Protein AF-A0AA38NWF8-F1 (afdb_monomer_lite)

Structure (mmCIF, N/CA/C/O backbone):
data_AF-A0AA38NWF8-F1
#
_entry.id   AF-A0AA38NWF8-F1
#
loop_
_atom_site.group_PDB
_atom_site.id
_atom_site.type_symbol
_atom_site.label_atom_id
_atom_site.label_alt_id
_atom_site.label_comp_id
_atom_site.label_asym_id
_atom_site.label_entity_id
_atom_site.label_seq_id
_atom_site.pdbx_PDB_ins_code
_atom_site.Cartn_x
_atom_site.Cartn_y
_atom_site.Cartn_z
_atom_site.occupancy
_atom_site.B_iso_or_equiv
_atom_site.auth_seq_id
_atom_site.auth_comp_id
_atom_site.auth_asym_id
_atom_site.auth_atom_id
_atom_site.pdbx_PDB_model_num
ATOM 1 N N . MET A 1 1 ? 45.450 42.631 20.635 1.00 50.44 1 MET A N 1
ATOM 2 C CA . MET A 1 1 ? 44.988 42.711 19.234 1.00 50.44 1 MET A CA 1
ATOM 3 C C . MET A 1 1 ? 43.506 42.405 19.239 1.00 50.44 1 MET A C 1
ATOM 5 O O . MET A 1 1 ? 43.130 41.255 19.413 1.00 50.44 1 MET A O 1
ATOM 9 N N . SER A 1 2 ? 42.693 43.456 19.209 1.00 40.19 2 SER A N 1
ATOM 10 C CA . SER A 1 2 ? 41.243 43.394 19.394 1.00 40.19 2 SER A CA 1
ATOM 11 C C . SER A 1 2 ? 40.574 43.455 18.025 1.00 40.19 2 SER A C 1
ATOM 13 O O . SER A 1 2 ? 40.673 44.472 17.344 1.00 40.19 2 SER A O 1
ATOM 15 N N . SER A 1 3 ? 39.945 42.362 17.603 1.00 47.34 3 SER A N 1
ATOM 16 C CA . SER A 1 3 ? 39.238 42.258 16.324 1.00 47.34 3 SER A CA 1
ATOM 17 C C . SER A 1 3 ? 37.751 42.544 16.533 1.00 47.34 3 SER A C 1
ATOM 19 O O . SER A 1 3 ? 36.993 41.694 16.995 1.00 47.34 3 SER A O 1
ATOM 21 N N . SER A 1 4 ? 37.345 43.763 16.193 1.00 47.81 4 SER A N 1
ATOM 22 C CA . SER A 1 4 ? 35.952 44.211 16.159 1.00 47.81 4 SER A CA 1
ATOM 23 C C . SER A 1 4 ? 35.338 43.838 14.805 1.00 47.81 4 SER A C 1
ATOM 25 O O . SER A 1 4 ? 35.746 44.371 13.777 1.00 47.81 4 SER A O 1
ATOM 27 N N . SER A 1 5 ? 34.369 42.920 14.794 1.00 52.19 5 SER A N 1
ATOM 28 C CA . SER A 1 5 ? 33.601 42.544 13.598 1.00 52.19 5 SER A CA 1
ATOM 29 C C . SER A 1 5 ? 32.331 43.391 13.521 1.00 52.19 5 SER A C 1
ATOM 31 O O . SER A 1 5 ? 31.450 43.257 14.371 1.00 52.19 5 SER A O 1
ATOM 33 N N . SER A 1 6 ? 32.232 44.269 12.518 1.00 54.22 6 SER A N 1
ATOM 34 C CA . SER A 1 6 ? 31.026 45.051 12.237 1.00 54.22 6 SER A CA 1
ATOM 35 C C . SER A 1 6 ? 30.045 44.237 11.385 1.00 54.22 6 SER A C 1
ATOM 37 O O . SER A 1 6 ? 30.387 43.707 10.329 1.00 54.22 6 SER A O 1
ATOM 39 N N . HIS A 1 7 ? 28.803 44.122 11.855 1.00 47.84 7 HIS A N 1
ATOM 40 C CA . HIS A 1 7 ? 27.691 43.584 11.076 1.00 47.84 7 HIS A CA 1
ATOM 41 C C . HIS A 1 7 ? 26.981 44.722 10.334 1.00 47.84 7 HIS A C 1
ATOM 43 O O . HIS A 1 7 ? 26.546 45.695 10.947 1.00 47.84 7 HIS A O 1
ATOM 49 N N . ALA A 1 8 ? 26.849 44.581 9.015 1.00 53.53 8 ALA A N 1
ATOM 50 C CA . ALA A 1 8 ? 26.024 45.442 8.174 1.00 53.53 8 ALA A CA 1
ATOM 51 C C . ALA A 1 8 ? 24.546 44.987 8.203 1.00 53.53 8 ALA A C 1
ATOM 53 O O . ALA A 1 8 ? 24.289 43.779 8.226 1.00 53.53 8 ALA A O 1
ATOM 54 N N . PRO A 1 9 ? 23.564 45.909 8.178 1.00 53.56 9 PRO A N 1
ATOM 55 C CA . PRO A 1 9 ? 22.148 45.555 8.185 1.00 53.56 9 PRO A CA 1
ATOM 56 C C . PRO A 1 9 ? 21.612 45.215 6.783 1.00 53.56 9 PRO A C 1
ATOM 58 O O . PRO A 1 9 ? 21.881 45.901 5.797 1.00 53.56 9 PRO A O 1
ATOM 61 N N . LEU A 1 10 ? 20.803 44.153 6.726 1.00 45.50 10 LEU A N 1
ATOM 62 C CA . LEU A 1 10 ? 20.045 43.695 5.559 1.00 45.50 10 LEU A CA 1
ATOM 63 C C . LEU A 1 10 ? 18.945 44.702 5.179 1.00 45.50 10 LEU A C 1
ATOM 65 O O . LEU A 1 10 ? 18.032 44.965 5.961 1.00 45.50 10 LEU A O 1
ATOM 69 N N . GLN A 1 11 ? 19.007 45.221 3.950 1.00 59.22 11 GLN A N 1
ATOM 70 C CA . GLN A 1 11 ? 17.932 45.997 3.327 1.00 59.22 11 GLN A CA 1
ATOM 71 C C . GLN A 1 11 ? 16.739 45.092 2.980 1.00 59.22 11 GLN A C 1
ATOM 73 O O . GLN A 1 11 ? 16.854 44.156 2.189 1.00 59.22 11 GLN A O 1
ATOM 78 N N . MET A 1 12 ? 15.571 45.409 3.544 1.00 53.12 12 MET A N 1
ATOM 79 C CA . MET A 1 12 ? 14.282 44.844 3.145 1.00 53.12 12 MET A CA 1
ATOM 80 C C . MET A 1 12 ? 13.840 45.410 1.790 1.00 53.12 12 MET A C 1
ATOM 82 O O . MET A 1 12 ? 13.709 46.621 1.630 1.00 53.12 12 MET A O 1
ATOM 86 N N . GLN A 1 13 ? 13.544 44.527 0.836 1.00 56.03 13 GLN A N 1
ATOM 87 C CA . GLN A 1 13 ? 12.902 44.887 -0.430 1.00 56.03 13 GLN A CA 1
ATOM 88 C C . GLN A 1 13 ? 11.364 44.920 -0.292 1.00 56.03 13 GLN A C 1
ATOM 90 O O . GLN A 1 13 ? 10.795 44.097 0.435 1.00 56.03 13 GLN A O 1
ATOM 95 N N . PRO A 1 14 ? 10.670 45.844 -0.984 1.00 51.16 14 PRO A N 1
ATOM 96 C CA . PRO A 1 14 ? 9.221 45.995 -0.898 1.00 51.16 14 PRO A CA 1
ATOM 97 C C . PRO A 1 14 ? 8.456 44.916 -1.680 1.00 51.16 14 PRO A C 1
ATOM 99 O O . PRO A 1 14 ? 8.809 44.528 -2.793 1.00 51.16 14 PRO A O 1
ATOM 102 N N . LYS A 1 15 ? 7.351 44.462 -1.078 1.00 48.28 15 LYS A N 1
ATOM 103 C CA . LYS A 1 15 ? 6.392 43.497 -1.632 1.00 48.28 15 LYS A CA 1
ATOM 104 C C . LYS A 1 15 ? 5.683 44.076 -2.863 1.00 48.28 15 LYS A C 1
ATOM 106 O O . LYS A 1 15 ? 4.968 45.070 -2.749 1.00 48.28 15 LYS A O 1
ATOM 111 N N . ARG A 1 16 ? 5.814 43.408 -4.014 1.00 49.28 16 ARG A N 1
ATOM 112 C CA . ARG A 1 16 ? 4.933 43.615 -5.174 1.00 49.28 16 ARG A CA 1
ATOM 113 C C . ARG A 1 16 ? 3.553 43.018 -4.885 1.00 49.28 16 ARG A C 1
ATOM 115 O O . ARG A 1 16 ? 3.423 41.838 -4.574 1.00 49.28 16 ARG A O 1
ATOM 122 N N . LYS A 1 17 ? 2.550 43.885 -4.967 1.00 57.25 17 LYS A N 1
ATOM 123 C CA . LYS A 1 17 ? 1.111 43.602 -5.042 1.00 57.25 17 LYS A CA 1
ATOM 124 C C . LYS A 1 17 ? 0.730 43.493 -6.532 1.00 57.25 17 LYS A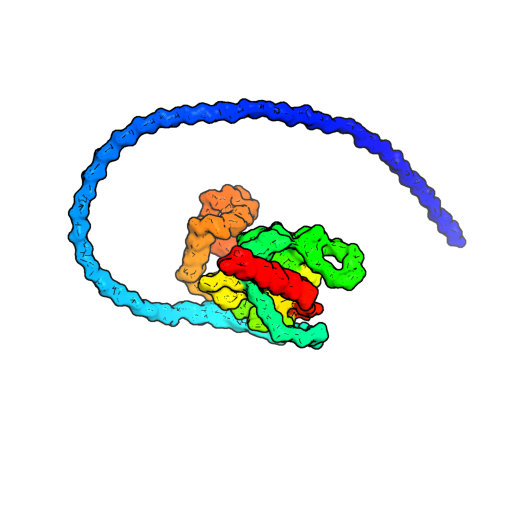 C 1
ATOM 126 O O . LYS A 1 17 ? 1.533 43.938 -7.351 1.00 57.25 17 LYS A O 1
ATOM 131 N N . VAL A 1 18 ? -0.511 43.064 -6.812 1.00 41.78 18 VAL A N 1
ATOM 132 C CA . VAL A 1 18 ? -1.264 43.229 -8.086 1.00 41.78 18 VAL A CA 1
ATOM 133 C C . VAL A 1 18 ? -1.070 42.044 -9.057 1.00 41.78 18 VAL A C 1
ATOM 135 O O . VAL A 1 18 ? 0.065 41.666 -9.303 1.00 41.78 18 VAL A O 1
ATOM 1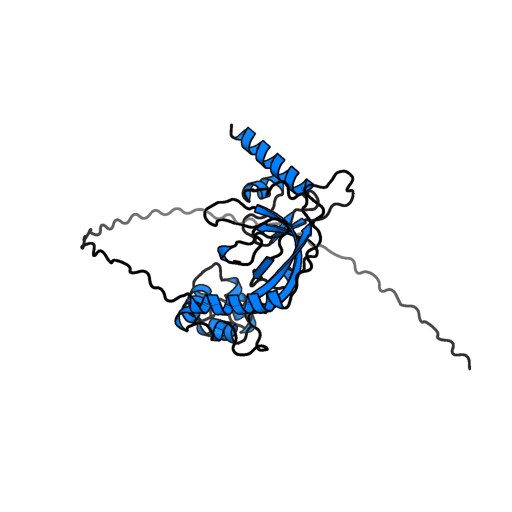38 N N . GLU A 1 19 ? -2.070 41.359 -9.626 1.00 45.44 19 GLU A N 1
ATOM 139 C CA . GLU A 1 19 ? -3.547 41.384 -9.596 1.00 45.44 19 GLU A CA 1
ATOM 140 C C . GLU A 1 19 ? -4.053 39.997 -10.046 1.00 45.44 19 GLU A C 1
ATOM 142 O O . GLU A 1 19 ? -3.363 39.286 -10.775 1.00 45.44 19 GLU A O 1
ATOM 147 N N . ALA A 1 20 ? -5.247 39.607 -9.595 1.00 41.88 20 ALA A N 1
ATOM 148 C CA . ALA A 1 20 ? -5.944 38.408 -10.045 1.00 41.88 20 ALA A CA 1
ATOM 149 C C . ALA A 1 20 ? -6.985 38.810 -11.097 1.00 41.88 20 ALA A C 1
ATOM 151 O O . ALA A 1 20 ? -7.980 39.449 -10.756 1.00 41.88 20 ALA A O 1
ATOM 152 N N . GLU A 1 21 ? -6.764 38.426 -12.353 1.00 46.31 21 GLU A N 1
ATOM 153 C CA . GLU A 1 21 ? -7.799 38.459 -13.384 1.00 46.31 21 GLU A CA 1
ATOM 154 C C . GLU A 1 21 ? -8.702 37.235 -13.225 1.00 46.31 21 GLU A C 1
ATOM 156 O O . GLU A 1 21 ? -8.260 36.086 -13.149 1.00 46.31 21 GLU A O 1
ATOM 161 N N . THR A 1 22 ? -9.992 37.524 -13.112 1.00 50.50 22 THR A N 1
ATOM 162 C CA . THR A 1 22 ? -11.083 36.562 -13.062 1.00 50.50 22 THR A CA 1
ATOM 163 C C . THR A 1 22 ? -11.732 36.577 -14.430 1.00 50.50 22 THR A C 1
ATOM 165 O O . THR A 1 22 ? -12.278 37.600 -14.818 1.00 50.50 22 THR A O 1
ATOM 168 N N . ASP A 1 23 ? -11.704 35.449 -15.136 1.00 41.78 23 ASP A N 1
ATOM 169 C CA . ASP A 1 23 ? -12.557 35.256 -16.303 1.00 41.78 23 ASP A CA 1
ATOM 170 C C . ASP A 1 23 ? -13.279 33.910 -16.210 1.00 41.78 23 ASP A C 1
ATOM 172 O O . ASP A 1 23 ? -12.705 32.854 -15.934 1.00 41.78 23 ASP A O 1
ATOM 176 N N . SER A 1 24 ? -14.593 33.996 -16.377 1.00 42.53 24 SER A N 1
ATOM 177 C CA . SER A 1 24 ? -15.583 32.923 -16.302 1.00 42.53 24 SER A CA 1
ATOM 178 C C . SER A 1 24 ? -16.434 32.965 -17.592 1.00 42.53 24 SER A C 1
ATOM 180 O O . SER A 1 24 ? -16.244 33.841 -18.428 1.00 42.53 24 SER A O 1
ATOM 182 N N . PRO A 1 25 ? -17.346 32.015 -17.840 1.00 51.75 25 PRO A N 1
ATOM 183 C CA . PRO A 1 25 ? -17.126 30.872 -18.713 1.00 51.75 25 PRO A CA 1
ATOM 184 C C . PRO A 1 25 ? -17.897 30.972 -20.042 1.00 51.75 25 PRO A C 1
ATOM 186 O O . PRO A 1 25 ? -19.040 31.429 -20.085 1.00 51.75 25 PRO A O 1
ATOM 189 N N . GLN A 1 26 ? -17.336 30.430 -21.130 1.00 47.12 26 GLN A N 1
ATOM 190 C CA . GLN A 1 26 ? -18.075 30.260 -22.384 1.00 47.12 26 GLN A CA 1
ATOM 191 C C . GLN A 1 26 ? -18.657 28.849 -22.543 1.00 47.12 26 GLN A C 1
ATOM 193 O O . GLN A 1 26 ? -17.963 27.844 -22.682 1.00 47.12 26 GLN A O 1
ATOM 198 N N . ASN A 1 27 ? -19.991 28.844 -22.534 1.00 43.00 27 ASN A N 1
ATOM 199 C CA . ASN A 1 27 ? -20.923 27.858 -23.067 1.00 43.00 27 ASN A CA 1
ATOM 200 C C . ASN A 1 27 ? -20.409 27.085 -24.294 1.00 43.00 27 ASN A C 1
ATOM 202 O O . ASN A 1 27 ? -20.207 27.671 -25.355 1.00 43.00 27 ASN A O 1
ATOM 206 N N . ILE A 1 28 ? -20.391 25.752 -24.214 1.00 47.75 28 ILE A N 1
ATOM 207 C CA . ILE A 1 28 ? -20.417 24.888 -25.401 1.00 47.75 28 ILE A CA 1
ATOM 208 C C . ILE A 1 28 ? -21.654 23.993 -25.320 1.00 47.75 28 ILE A C 1
ATOM 210 O O . ILE A 1 28 ? -21.675 22.957 -24.659 1.00 47.75 28 ILE A O 1
ATOM 214 N N . LYS A 1 29 ? -22.703 24.418 -26.032 1.00 48.69 29 LYS A N 1
ATOM 215 C CA . LYS A 1 29 ? -23.846 23.585 -26.413 1.00 48.69 29 LYS A CA 1
ATOM 216 C C . LYS A 1 29 ? -23.361 22.576 -27.460 1.00 48.69 29 LYS A C 1
ATOM 218 O O . LYS A 1 29 ? -22.968 22.979 -28.550 1.00 48.69 29 LYS A O 1
ATOM 223 N N . ARG A 1 30 ? -23.406 21.273 -27.165 1.00 46.44 30 ARG A N 1
ATOM 224 C CA . ARG A 1 30 ? -23.298 20.222 -28.191 1.00 46.44 30 ARG A CA 1
ATOM 225 C C . ARG A 1 30 ? -24.669 19.609 -28.436 1.00 46.44 30 ARG A C 1
ATOM 227 O O . ARG A 1 30 ? -25.250 18.981 -27.554 1.00 46.44 30 ARG A O 1
ATOM 234 N N . ALA A 1 31 ? -25.164 19.837 -29.647 1.00 45.44 31 ALA A N 1
ATOM 235 C CA . ALA A 1 31 ? -26.356 19.222 -30.197 1.00 45.44 31 ALA A CA 1
ATOM 236 C C . ALA A 1 31 ? -26.130 17.716 -30.409 1.00 45.44 31 ALA A C 1
ATOM 238 O O . ALA A 1 31 ? -25.114 17.294 -30.963 1.00 45.44 31 ALA A O 1
ATOM 239 N N . ARG A 1 32 ? -27.102 16.918 -29.959 1.00 38.97 32 ARG A N 1
ATOM 240 C CA . ARG A 1 32 ? -27.294 15.519 -30.349 1.00 38.97 32 ARG A CA 1
ATOM 241 C C . ARG A 1 32 ? -27.847 15.497 -31.771 1.00 38.97 32 ARG A C 1
ATOM 243 O O . ARG A 1 32 ? -28.902 16.074 -32.004 1.00 38.97 32 ARG A O 1
ATOM 250 N N . THR A 1 33 ? -27.180 14.783 -32.669 1.00 42.34 33 THR A N 1
ATOM 251 C CA . THR A 1 33 ? -27.797 14.294 -33.906 1.00 42.34 33 THR A CA 1
ATOM 252 C C . THR A 1 33 ? -27.792 12.776 -33.827 1.00 42.34 33 THR A C 1
ATOM 254 O O . THR A 1 33 ? -26.734 12.159 -33.718 1.00 42.34 33 THR A O 1
ATOM 257 N N . ILE A 1 34 ? -28.993 12.209 -33.773 1.00 41.50 34 ILE A N 1
ATOM 258 C CA . ILE A 1 34 ? -29.275 10.782 -33.901 1.00 41.50 34 ILE A CA 1
ATOM 259 C C . ILE A 1 34 ? -29.446 10.542 -35.401 1.00 41.50 34 ILE A C 1
ATOM 261 O O . ILE A 1 34 ? -30.254 11.219 -36.030 1.00 41.50 34 ILE A O 1
ATOM 265 N N . ALA A 1 35 ? -28.673 9.618 -35.961 1.00 46.19 35 ALA A N 1
ATOM 266 C CA . ALA A 1 35 ? -28.927 9.060 -37.279 1.00 46.19 35 ALA A CA 1
ATOM 267 C C . ALA A 1 35 ? -28.896 7.539 -37.143 1.00 46.19 35 ALA A C 1
ATOM 269 O O . ALA A 1 35 ? -27.863 6.941 -36.834 1.00 46.19 35 ALA A O 1
ATOM 270 N N . GLU A 1 36 ? -30.081 6.963 -37.301 1.00 42.62 36 GLU A N 1
ATOM 271 C CA . GLU A 1 36 ? -30.333 5.548 -37.518 1.00 42.62 36 GLU A CA 1
ATOM 272 C C . GLU A 1 36 ? -29.637 5.095 -38.805 1.00 42.62 36 GLU A C 1
ATOM 274 O O . GLU A 1 36 ? -29.651 5.789 -39.820 1.00 42.62 36 GLU A O 1
ATOM 279 N N . SER A 1 37 ? -29.042 3.908 -38.775 1.00 48.31 37 SER A N 1
ATOM 280 C CA . SER A 1 37 ? -28.937 3.078 -39.972 1.00 48.31 37 SER A CA 1
ATOM 281 C C . SER A 1 37 ? -28.928 1.617 -39.552 1.00 48.31 37 SER A C 1
ATOM 283 O O . SER A 1 37 ? -28.008 1.116 -38.904 1.00 48.31 37 SER A O 1
ATOM 285 N N . GLU A 1 38 ? -30.030 0.965 -39.893 1.00 42.50 38 GLU A N 1
ATOM 286 C CA . GLU A 1 38 ? -30.180 -0.475 -39.953 1.00 42.50 38 GLU A CA 1
ATOM 287 C C . GLU A 1 38 ? -29.223 -1.027 -41.018 1.00 42.50 38 GLU A C 1
ATOM 289 O O . GLU A 1 38 ? -29.128 -0.499 -42.126 1.00 42.50 38 GLU A O 1
ATOM 294 N N . SER A 1 39 ? -28.522 -2.115 -40.710 1.00 45.47 39 SER A N 1
ATOM 295 C CA . SER A 1 39 ? -28.161 -3.077 -41.748 1.00 45.47 39 SER A CA 1
ATOM 296 C C . SER A 1 39 ? -28.088 -4.475 -41.153 1.00 45.47 39 SER A C 1
ATOM 298 O O . SER A 1 39 ? -27.275 -4.797 -40.285 1.00 45.47 39 SER A O 1
ATOM 300 N N . GLU A 1 40 ? -29.017 -5.291 -41.627 1.00 42.72 40 GLU A N 1
ATOM 301 C CA . GLU A 1 40 ? -29.051 -6.731 -41.487 1.00 42.72 40 GLU A CA 1
ATOM 302 C C . GLU A 1 40 ? -27.811 -7.341 -42.148 1.00 42.72 40 GLU A C 1
ATOM 304 O O . GLU A 1 40 ? -27.488 -7.038 -43.298 1.00 42.72 40 GLU A O 1
ATOM 309 N N . LYS A 1 41 ? -27.150 -8.277 -41.463 1.00 40.44 41 LYS A N 1
ATOM 310 C CA . LYS A 1 41 ? -26.449 -9.366 -42.147 1.00 40.44 41 LYS A CA 1
ATOM 311 C C . LYS A 1 41 ? -26.422 -10.612 -41.277 1.00 40.44 41 LYS A C 1
ATOM 313 O O . LYS A 1 41 ? -25.687 -10.731 -40.302 1.00 40.44 41 LYS A O 1
ATOM 318 N N . SER A 1 42 ? -27.280 -11.540 -41.677 1.00 38.94 42 SER A N 1
ATOM 319 C CA . SER A 1 42 ? -27.272 -12.947 -41.319 1.00 38.94 42 SER A CA 1
ATOM 320 C C . SER A 1 42 ? -25.963 -13.606 -41.755 1.00 38.94 42 SER A C 1
ATOM 322 O O . SER A 1 42 ? -25.649 -13.565 -42.943 1.00 38.94 42 SER A O 1
ATOM 324 N N . GLU A 1 43 ? -25.272 -14.311 -40.862 1.00 38.97 43 GLU A N 1
ATOM 325 C CA . GLU A 1 43 ? -24.320 -15.346 -41.269 1.00 38.97 43 GLU A CA 1
ATOM 326 C C . GLU A 1 43 ? -24.379 -16.573 -40.357 1.00 38.97 43 GLU A C 1
ATOM 328 O O . GLU A 1 43 ? -24.664 -16.519 -39.160 1.00 38.97 43 GLU A O 1
ATOM 333 N N . LYS A 1 44 ? -24.227 -17.717 -41.020 1.00 36.56 44 LYS A N 1
ATOM 334 C CA . LYS A 1 44 ? -24.682 -19.041 -40.620 1.00 36.56 44 LYS A CA 1
ATOM 335 C C . LYS A 1 44 ? -23.752 -19.687 -39.593 1.00 36.56 44 LYS A C 1
ATOM 337 O O . LYS A 1 44 ? -22.542 -19.778 -39.777 1.00 36.56 44 LYS A O 1
ATOM 342 N N . LYS A 1 45 ? -24.387 -20.264 -38.569 1.00 35.91 45 LYS A N 1
ATOM 343 C CA . LYS A 1 45 ? -23.880 -21.348 -37.718 1.00 35.91 45 LYS A CA 1
ATOM 344 C C . LYS A 1 45 ? -23.225 -22.445 -38.564 1.00 35.91 45 LYS A C 1
ATOM 346 O O . LYS A 1 45 ? -23.914 -23.116 -39.326 1.00 35.91 45 LYS A O 1
ATOM 351 N N . THR A 1 46 ? -21.942 -22.699 -38.319 1.00 32.25 46 THR A N 1
ATOM 352 C CA . THR A 1 46 ? -21.306 -23.986 -38.625 1.00 32.25 46 THR A CA 1
ATOM 353 C C . THR A 1 46 ? -20.669 -24.498 -37.337 1.00 32.25 46 THR A C 1
ATOM 355 O O . THR A 1 46 ? -19.684 -23.950 -36.851 1.00 32.25 46 THR A O 1
ATOM 358 N N . LEU A 1 47 ? -21.308 -25.502 -36.735 1.00 30.16 47 LEU A N 1
ATOM 359 C CA . LEU A 1 47 ? -20.814 -26.235 -35.572 1.00 30.16 47 LEU A CA 1
ATOM 360 C C . LEU A 1 47 ? -19.753 -27.231 -36.050 1.00 30.16 47 LEU A C 1
ATOM 362 O O . LEU A 1 47 ? -19.985 -27.990 -36.987 1.00 30.16 47 LEU A O 1
ATOM 366 N N . SER A 1 48 ? -18.592 -27.230 -35.404 1.00 31.64 48 SER A N 1
ATOM 367 C CA . SER A 1 48 ? -17.555 -28.254 -35.555 1.00 31.64 48 SER A CA 1
ATOM 368 C C . SER A 1 48 ? -17.061 -28.696 -34.174 1.00 31.64 48 SER A C 1
ATOM 370 O O . SER A 1 48 ? -17.210 -27.947 -33.204 1.00 31.64 48 SER A O 1
ATOM 372 N N . PRO A 1 49 ? -16.574 -29.942 -34.056 1.00 31.11 49 PRO A N 1
ATOM 373 C CA . PRO A 1 49 ? -16.720 -30.727 -32.841 1.00 31.11 49 PRO A CA 1
ATOM 374 C C . PRO A 1 49 ? -15.687 -30.408 -31.759 1.00 31.11 49 PRO A C 1
ATOM 376 O O . PRO A 1 49 ? -14.525 -30.084 -32.001 1.00 31.11 49 PRO A O 1
ATOM 379 N N . MET A 1 50 ? -16.174 -30.558 -30.532 1.00 27.39 50 MET A N 1
ATOM 380 C CA . MET A 1 50 ? -15.508 -30.375 -29.254 1.00 27.39 50 MET A CA 1
ATOM 381 C C . MET A 1 50 ? -14.416 -31.436 -29.046 1.00 27.39 50 MET A C 1
ATOM 383 O O . MET A 1 50 ? -14.696 -32.561 -28.642 1.00 27.39 50 MET A O 1
ATOM 387 N N . VAL A 1 51 ? -13.158 -31.072 -29.303 1.00 28.41 51 VAL A N 1
ATOM 388 C CA . VAL A 1 51 ? -11.984 -31.858 -28.895 1.00 28.41 51 VAL A CA 1
ATOM 389 C C . VAL A 1 51 ? -11.679 -31.538 -27.433 1.00 28.41 51 VAL A C 1
ATOM 391 O O . VAL A 1 51 ? -11.223 -30.443 -27.100 1.00 28.41 51 VAL A O 1
ATOM 394 N N . GLN A 1 52 ? -11.939 -32.499 -26.547 1.00 27.80 52 GLN A N 1
ATOM 395 C CA . GLN A 1 52 ? -11.548 -32.437 -25.142 1.00 27.80 52 GLN A CA 1
ATOM 396 C C . GLN A 1 52 ? -10.018 -32.500 -25.034 1.00 27.80 52 GLN A C 1
ATOM 398 O O . GLN A 1 52 ? -9.409 -33.563 -25.106 1.00 27.80 52 GLN A O 1
ATOM 403 N N . ARG A 1 53 ? -9.380 -31.336 -24.867 1.00 27.44 53 ARG A N 1
ATOM 404 C CA . ARG A 1 53 ? -7.977 -31.236 -24.450 1.00 27.44 53 ARG A CA 1
ATOM 405 C C . ARG A 1 53 ? -7.911 -31.336 -22.929 1.00 27.44 53 ARG A C 1
ATOM 407 O O . ARG A 1 53 ? -8.175 -30.370 -22.219 1.00 27.44 53 ARG A O 1
ATOM 414 N N . THR A 1 54 ? -7.519 -32.505 -22.438 1.00 28.06 54 THR A N 1
ATOM 415 C CA . THR A 1 54 ? -6.971 -32.685 -21.092 1.00 28.06 54 THR A CA 1
ATOM 416 C C . THR A 1 54 ? -5.714 -31.826 -20.951 1.00 28.06 54 THR A C 1
ATOM 418 O O . THR A 1 54 ? -4.680 -32.111 -21.553 1.00 28.06 54 THR A O 1
ATOM 421 N N . VAL A 1 55 ? -5.812 -30.734 -20.192 1.00 28.55 55 VAL A N 1
ATOM 422 C CA . VAL A 1 55 ? -4.671 -29.893 -19.818 1.00 28.55 55 VAL A CA 1
ATOM 423 C C . VAL A 1 55 ? -3.980 -30.497 -18.601 1.00 28.55 55 VAL A C 1
ATOM 425 O O . VAL A 1 55 ? -4.414 -30.341 -17.463 1.00 28.55 55 VAL A O 1
ATOM 428 N N . SER A 1 56 ? -2.890 -31.208 -18.866 1.00 31.81 56 SER A N 1
ATOM 429 C CA . SER A 1 56 ? -1.941 -31.680 -17.864 1.00 31.81 56 SER A CA 1
ATOM 430 C C . SER A 1 56 ? -1.274 -30.485 -17.175 1.00 31.81 56 SER A C 1
ATOM 432 O O . SER A 1 56 ? -0.699 -29.614 -17.831 1.00 31.81 56 SER A O 1
ATOM 434 N N . ALA A 1 57 ? -1.356 -30.440 -15.845 1.00 33.81 57 ALA A N 1
ATOM 435 C CA . ALA A 1 57 ? -0.730 -29.424 -15.009 1.00 33.81 57 ALA A CA 1
ATOM 436 C C . ALA A 1 57 ? 0.803 -29.436 -15.178 1.00 33.81 57 ALA A C 1
ATOM 438 O O . ALA A 1 57 ? 1.473 -30.421 -14.875 1.00 33.81 57 ALA A O 1
ATOM 439 N N . SER A 1 58 ? 1.366 -28.331 -15.671 1.00 35.38 58 SER A N 1
ATOM 440 C CA . SER A 1 58 ? 2.804 -28.168 -15.900 1.00 35.38 58 SER A CA 1
ATOM 441 C C . SER A 1 58 ? 3.527 -27.694 -14.632 1.00 35.38 58 SER A C 1
ATOM 443 O O . SER A 1 58 ? 3.345 -26.560 -14.188 1.00 35.38 58 SER A O 1
ATOM 445 N N . ALA A 1 59 ? 4.385 -28.556 -14.088 1.00 40.09 59 ALA A N 1
ATOM 446 C CA . ALA A 1 59 ? 5.103 -28.420 -12.820 1.00 40.09 59 ALA A CA 1
ATOM 447 C C . ALA A 1 59 ? 6.438 -27.632 -12.883 1.00 40.09 59 ALA A C 1
ATOM 449 O O . ALA A 1 59 ? 7.384 -27.973 -12.183 1.00 40.09 59 ALA A O 1
ATOM 450 N N . SER A 1 60 ? 6.569 -26.576 -13.698 1.00 42.84 60 SER A N 1
ATOM 451 C CA . SER A 1 60 ? 7.891 -25.972 -13.986 1.00 42.84 60 SER A CA 1
ATOM 452 C C . SER A 1 60 ? 8.128 -24.543 -13.462 1.00 42.84 60 SER A C 1
ATOM 454 O O . SER A 1 60 ? 9.031 -23.868 -13.951 1.00 42.84 60 SER A O 1
ATOM 456 N N . SER A 1 61 ? 7.345 -24.039 -12.497 1.00 51.16 61 SER A N 1
ATOM 457 C CA . SER A 1 61 ? 7.473 -22.652 -11.991 1.00 51.16 61 SER A CA 1
ATOM 458 C C . SER A 1 61 ? 8.039 -22.508 -10.568 1.00 51.16 61 SER A C 1
ATOM 460 O O . SER A 1 61 ? 8.022 -21.400 -10.030 1.00 51.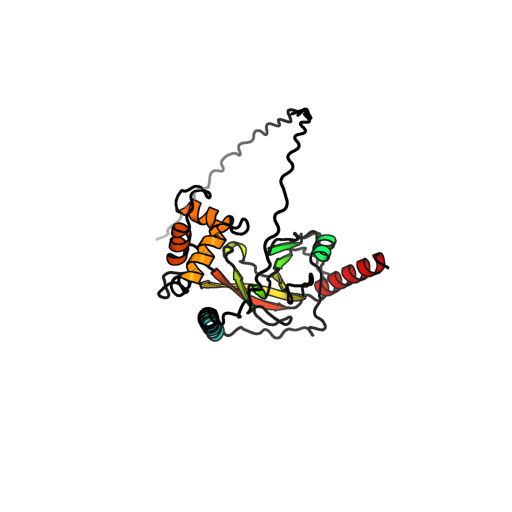16 61 SER A O 1
ATOM 462 N N . SER A 1 62 ? 8.490 -23.587 -9.921 1.00 53.28 62 SER A N 1
ATOM 463 C CA . SER A 1 62 ? 8.935 -23.556 -8.515 1.00 53.28 62 SER A CA 1
ATOM 464 C C . SER A 1 62 ? 10.294 -22.867 -8.329 1.00 53.28 62 SER A C 1
ATOM 466 O O . SER A 1 62 ? 10.395 -21.925 -7.546 1.00 53.28 62 SER A O 1
ATOM 468 N N . GLY A 1 63 ? 11.306 -23.226 -9.129 1.00 52.72 63 GLY A N 1
ATOM 469 C CA . GLY A 1 63 ? 12.698 -22.817 -8.877 1.00 52.72 63 GLY A CA 1
ATOM 470 C C . GLY A 1 63 ? 12.970 -21.304 -8.888 1.00 52.72 63 GLY A C 1
ATOM 471 O O . GLY A 1 63 ? 13.802 -20.814 -8.129 1.00 52.72 63 GLY A O 1
ATOM 472 N N . SER A 1 64 ? 12.237 -20.527 -9.693 1.00 56.25 64 SER A N 1
ATOM 473 C CA . SER A 1 64 ? 12.397 -19.062 -9.733 1.00 56.25 64 SER A CA 1
ATOM 474 C C . SER A 1 64 ? 11.812 -18.370 -8.495 1.00 56.25 64 SER A C 1
ATOM 476 O O . SER A 1 64 ? 12.379 -17.389 -8.011 1.00 56.25 64 SER A O 1
ATOM 478 N N . ARG A 1 65 ? 10.711 -18.896 -7.939 1.00 61.22 65 ARG A N 1
ATOM 479 C CA . ARG A 1 65 ? 10.108 -18.351 -6.710 1.00 61.22 65 ARG A CA 1
ATOM 480 C C . ARG A 1 65 ? 10.992 -18.635 -5.498 1.00 61.22 65 ARG A C 1
ATOM 482 O O . ARG A 1 65 ? 11.051 -17.808 -4.591 1.00 61.22 65 ARG A O 1
ATOM 489 N N . ASP A 1 66 ? 11.711 -19.754 -5.514 1.00 67.50 66 ASP A N 1
ATOM 490 C CA . ASP A 1 66 ? 12.573 -20.168 -4.410 1.00 67.50 66 ASP A CA 1
ATOM 491 C C . ASP A 1 66 ? 13.831 -19.297 -4.278 1.00 67.50 66 ASP A C 1
ATOM 493 O O . ASP A 1 66 ? 14.174 -18.914 -3.162 1.00 67.50 66 ASP A O 1
ATOM 497 N N . SER A 1 67 ? 14.464 -18.885 -5.385 1.00 62.53 67 SER A N 1
ATOM 498 C CA . SER A 1 67 ? 15.640 -17.992 -5.342 1.00 62.53 67 SER A CA 1
ATOM 499 C C . SER A 1 67 ? 15.317 -16.618 -4.733 1.00 62.53 67 SER A C 1
ATOM 501 O O . SER A 1 67 ? 15.975 -16.175 -3.787 1.00 62.53 67 SER A O 1
ATOM 503 N N . LEU A 1 68 ? 14.239 -15.972 -5.199 1.00 65.44 68 LEU A N 1
ATOM 504 C CA . LEU A 1 68 ? 13.777 -14.694 -4.647 1.00 65.44 68 LEU A CA 1
ATOM 505 C C . LEU A 1 68 ? 13.440 -14.827 -3.156 1.00 65.44 68 LEU A C 1
ATOM 507 O O . LEU A 1 68 ? 13.866 -14.011 -2.339 1.00 65.44 68 LEU A O 1
ATOM 511 N N . ARG A 1 69 ? 12.728 -15.896 -2.787 1.00 69.25 69 ARG A N 1
ATOM 512 C CA . ARG A 1 69 ? 12.373 -16.185 -1.397 1.00 69.25 69 ARG A CA 1
ATOM 513 C C . ARG A 1 69 ? 13.606 -16.408 -0.521 1.00 69.25 69 ARG A C 1
ATOM 515 O O . ARG A 1 69 ? 13.617 -15.962 0.621 1.00 69.25 69 ARG A O 1
ATOM 522 N N . MET A 1 70 ? 14.648 -17.062 -1.033 1.00 71.00 70 MET A N 1
ATOM 523 C CA . MET A 1 70 ? 15.913 -17.250 -0.317 1.00 71.00 70 MET A CA 1
ATOM 524 C C . MET A 1 70 ? 16.665 -15.932 -0.116 1.00 71.00 70 MET A C 1
ATOM 526 O O . MET A 1 70 ? 17.167 -15.690 0.981 1.00 71.00 70 MET A O 1
ATOM 530 N N . HIS A 1 71 ? 16.698 -15.051 -1.120 1.00 69.25 71 HIS A N 1
ATOM 531 C CA . HIS A 1 71 ? 17.288 -13.720 -0.970 1.00 69.25 71 HIS A CA 1
ATOM 532 C C . HIS A 1 71 ? 16.530 -12.885 0.073 1.00 69.25 71 HIS A C 1
ATOM 534 O O . HIS A 1 71 ? 17.148 -12.332 0.980 1.00 69.25 71 HIS A O 1
ATOM 540 N N . ILE A 1 72 ? 15.193 -12.876 0.014 1.00 69.69 72 ILE A N 1
ATOM 541 C CA . ILE A 1 72 ? 14.340 -12.214 1.013 1.00 69.69 72 ILE A CA 1
ATOM 542 C C . ILE A 1 72 ? 14.622 -12.769 2.412 1.00 69.69 72 ILE A C 1
ATOM 544 O O . ILE A 1 72 ? 14.852 -11.998 3.338 1.00 69.69 72 ILE A O 1
ATOM 548 N N . LYS A 1 73 ? 14.680 -14.098 2.567 1.00 73.06 73 LYS A N 1
ATOM 549 C CA . LYS A 1 73 ? 15.030 -14.746 3.840 1.00 73.06 73 LYS A CA 1
ATOM 550 C C . LYS A 1 73 ? 16.413 -14.342 4.343 1.00 73.06 73 LYS A C 1
ATOM 552 O O . LYS A 1 73 ? 16.570 -14.157 5.542 1.00 73.06 73 LYS A O 1
ATOM 557 N N . LYS A 1 74 ? 17.403 -14.189 3.461 1.00 73.06 74 LYS A N 1
ATOM 558 C CA . LYS A 1 74 ? 18.749 -13.731 3.834 1.00 73.06 74 LYS A CA 1
ATOM 559 C C . LYS A 1 74 ? 18.725 -12.288 4.341 1.00 73.06 74 LYS A C 1
ATOM 561 O O . LYS A 1 74 ? 19.279 -12.022 5.401 1.00 73.06 74 LYS A O 1
ATOM 566 N N . VAL A 1 75 ? 18.045 -11.391 3.621 1.00 68.44 75 VAL A N 1
ATOM 567 C CA . VAL A 1 75 ? 17.865 -9.984 4.024 1.00 68.44 75 VAL A CA 1
ATOM 568 C C . VAL A 1 75 ? 17.100 -9.890 5.349 1.00 68.44 75 VAL A C 1
ATOM 570 O O . VAL A 1 75 ? 17.469 -9.103 6.218 1.00 68.44 75 VAL A O 1
ATOM 573 N N . LEU A 1 76 ? 16.074 -10.724 5.539 1.00 68.31 76 LEU A N 1
ATOM 574 C CA . LEU A 1 76 ? 15.340 -10.855 6.799 1.00 68.31 76 LEU A CA 1
ATOM 575 C C . LEU A 1 76 ? 16.228 -11.359 7.939 1.00 68.31 76 LEU A C 1
ATOM 577 O O . LEU A 1 76 ? 16.218 -10.776 9.013 1.00 68.31 76 LEU A O 1
ATOM 581 N N . ALA A 1 77 ? 17.015 -12.410 7.710 1.00 70.88 77 ALA A N 1
ATOM 582 C CA . ALA A 1 77 ? 17.878 -13.001 8.729 1.00 70.88 77 ALA A CA 1
ATOM 583 C C . ALA A 1 77 ? 18.982 -12.039 9.194 1.00 70.88 77 ALA A C 1
ATOM 585 O O . ALA A 1 77 ? 19.348 -12.053 10.365 1.00 70.88 77 ALA A O 1
ATOM 586 N N . SER A 1 78 ? 19.490 -11.178 8.305 1.00 69.19 78 SER A N 1
ATOM 587 C CA . SER A 1 78 ? 20.437 -10.118 8.679 1.00 69.19 78 SER A CA 1
ATOM 588 C C . SER A 1 78 ? 19.775 -8.932 9.383 1.00 69.19 78 SER A C 1
ATOM 590 O O . SER A 1 78 ? 20.452 -8.141 10.033 1.00 69.19 78 SER A O 1
ATOM 592 N N . SER A 1 79 ? 18.458 -8.791 9.243 1.00 63.19 79 SER A N 1
ATOM 593 C CA . SER A 1 79 ? 17.677 -7.688 9.793 1.00 63.19 79 SER A CA 1
ATOM 594 C C . SER A 1 79 ? 16.878 -8.207 10.979 1.00 63.19 79 SER A C 1
ATOM 596 O O . SER A 1 79 ? 15.672 -8.383 10.855 1.00 63.19 79 SER A O 1
ATOM 598 N N . SER A 1 80 ? 17.536 -8.496 12.108 1.00 52.44 80 SER A N 1
ATOM 599 C CA . SER A 1 80 ? 16.831 -8.905 13.332 1.00 52.44 80 SER A CA 1
ATOM 600 C C . SER A 1 80 ? 15.789 -7.834 13.676 1.00 52.44 80 SER A C 1
ATOM 602 O O . SER A 1 80 ? 16.178 -6.707 14.007 1.00 52.44 80 SER A O 1
ATOM 604 N N . PRO A 1 81 ? 14.481 -8.106 13.517 1.00 57.38 81 PRO A N 1
ATOM 605 C CA . PRO A 1 81 ? 13.484 -7.096 13.786 1.00 57.38 81 PRO A CA 1
ATOM 606 C C . PRO A 1 81 ? 13.403 -6.957 15.300 1.00 57.38 81 PRO A C 1
ATOM 608 O O . PRO A 1 81 ? 13.111 -7.921 16.012 1.00 57.38 81 PRO A O 1
ATOM 611 N N . TYR A 1 82 ? 13.670 -5.750 15.791 1.00 60.88 82 TYR A N 1
ATOM 612 C CA . TYR A 1 82 ? 13.249 -5.374 17.127 1.00 60.88 82 TYR A CA 1
ATOM 613 C C . TYR A 1 82 ? 11.749 -5.675 17.225 1.00 60.88 82 TYR A C 1
ATOM 615 O O . TYR A 1 82 ? 10.956 -5.206 16.409 1.00 60.88 82 TYR A O 1
ATOM 623 N N . ARG A 1 83 ? 11.376 -6.557 18.153 1.00 65.75 83 ARG A N 1
ATOM 624 C CA . ARG A 1 83 ? 9.980 -6.877 18.437 1.00 65.75 83 ARG A CA 1
ATOM 625 C C . ARG A 1 83 ? 9.630 -6.090 19.692 1.00 65.75 83 ARG A C 1
ATOM 627 O O . ARG A 1 83 ? 9.946 -6.576 20.778 1.00 65.75 83 ARG A O 1
ATOM 634 N N . PRO A 1 84 ? 9.067 -4.875 19.577 1.00 64.25 84 PRO A N 1
ATOM 635 C CA . PRO A 1 84 ? 8.596 -4.187 20.763 1.00 64.25 84 PRO A CA 1
ATOM 636 C C . PRO A 1 84 ? 7.593 -5.096 21.469 1.00 64.25 84 PRO A C 1
ATOM 638 O O . PRO A 1 84 ? 6.763 -5.744 20.822 1.00 64.25 84 PRO A O 1
ATOM 641 N N . GLU A 1 85 ? 7.685 -5.176 22.793 1.00 66.06 85 GLU A N 1
ATOM 642 C CA . GLU A 1 85 ? 6.625 -5.786 23.582 1.00 66.06 85 GLU A CA 1
ATOM 643 C C . GLU A 1 85 ? 5.342 -5.017 23.278 1.00 66.06 85 GLU A C 1
ATOM 645 O O . GLU A 1 85 ? 5.229 -3.820 23.554 1.00 66.06 85 GLU A O 1
ATOM 650 N N . ILE A 1 86 ? 4.388 -5.680 22.632 1.00 63.81 86 ILE A N 1
ATOM 651 C CA . ILE A 1 86 ? 3.118 -5.056 22.289 1.00 63.81 86 ILE A CA 1
ATOM 652 C C . ILE A 1 86 ? 2.342 -4.929 23.592 1.00 63.81 86 ILE A C 1
ATOM 654 O O . ILE A 1 86 ? 1.805 -5.903 24.118 1.00 63.81 86 ILE A O 1
ATOM 658 N N . HIS A 1 87 ? 2.318 -3.715 24.129 1.00 60.28 87 HIS A N 1
ATOM 659 C CA . HIS A 1 87 ? 1.542 -3.379 25.311 1.00 60.28 87 HIS A CA 1
ATOM 660 C C . HIS A 1 87 ? 0.074 -3.245 24.890 1.00 60.28 87 HIS A C 1
ATOM 662 O O . HIS A 1 87 ? -0.397 -2.170 24.535 1.00 60.28 87 HIS A O 1
ATOM 668 N N . GLY A 1 88 ? -0.617 -4.382 24.848 1.00 61.47 88 GLY A N 1
ATOM 669 C CA . GLY A 1 88 ? -2.026 -4.501 24.489 1.00 61.47 88 GLY A CA 1
ATOM 670 C C . GLY A 1 88 ? -2.354 -5.954 24.175 1.00 61.47 88 GLY A C 1
ATOM 671 O O . GLY A 1 88 ? -1.674 -6.592 23.369 1.00 61.47 88 GLY A O 1
ATOM 672 N N . LYS A 1 89 ? -3.383 -6.518 24.815 1.00 61.25 89 LYS A N 1
ATOM 673 C CA . LYS A 1 89 ? -3.909 -7.814 24.379 1.00 61.25 89 LYS A CA 1
ATOM 674 C C . LYS A 1 89 ? -4.548 -7.558 23.022 1.00 61.25 89 LYS A C 1
ATOM 676 O O . LYS A 1 89 ? -5.588 -6.914 22.976 1.00 61.25 89 LYS A O 1
ATOM 681 N N . ALA A 1 90 ? -3.951 -8.048 21.936 1.00 62.38 90 ALA A N 1
ATOM 682 C CA . ALA A 1 90 ? -4.604 -8.087 20.630 1.00 62.38 90 ALA A CA 1
ATOM 683 C C . ALA A 1 90 ? -5.832 -9.006 20.740 1.00 62.38 90 ALA A C 1
ATOM 685 O O . ALA A 1 90 ? -5.760 -10.196 20.445 1.00 62.38 90 ALA A O 1
ATOM 686 N N . GLY A 1 91 ? -6.925 -8.472 21.292 1.00 64.88 91 GLY A N 1
ATOM 687 C CA . GLY A 1 91 ? -8.072 -9.257 21.722 1.00 64.88 91 GLY A CA 1
ATOM 688 C C . GLY A 1 91 ? -8.758 -9.890 20.526 1.00 64.88 91 GLY A C 1
ATOM 689 O O . GLY A 1 91 ? -9.048 -11.080 20.556 1.00 64.88 91 GLY A O 1
ATOM 690 N N . HIS A 1 92 ? -8.933 -9.120 19.446 1.00 83.81 92 HIS A N 1
ATOM 691 C CA . HIS A 1 92 ? -9.598 -9.572 18.229 1.00 83.81 92 HIS A CA 1
ATOM 692 C C . HIS A 1 92 ? -9.068 -8.841 16.989 1.00 83.81 92 HIS A C 1
ATOM 694 O O . HIS A 1 92 ? -8.816 -7.635 17.020 1.00 83.81 92 HIS A O 1
ATOM 700 N N . VAL A 1 93 ? -8.930 -9.581 15.885 1.00 90.88 93 VAL A N 1
ATOM 701 C CA . VAL A 1 93 ? -8.666 -9.012 14.557 1.00 90.88 93 VAL A CA 1
ATOM 702 C C . VAL A 1 93 ? -9.953 -8.365 14.058 1.00 90.88 93 VAL A C 1
ATOM 704 O O . VAL A 1 93 ? -10.973 -9.042 13.938 1.00 90.88 93 VAL A O 1
ATOM 707 N N . VAL A 1 94 ? -9.917 -7.067 13.751 1.00 95.69 94 VAL A N 1
ATOM 708 C CA . VAL A 1 94 ? -11.058 -6.403 13.107 1.00 95.69 94 VAL A CA 1
ATOM 709 C C . VAL A 1 94 ? -11.006 -6.679 11.611 1.00 95.69 94 VAL A C 1
ATOM 711 O O . VAL A 1 94 ? -10.073 -6.251 10.931 1.00 95.69 94 VAL A O 1
ATOM 714 N N . GLN A 1 95 ? -12.019 -7.379 11.105 1.00 96.81 95 GLN A N 1
ATOM 715 C CA . GLN A 1 95 ? -12.209 -7.605 9.676 1.00 96.81 95 GLN A CA 1
ATOM 716 C C . GLN A 1 95 ? -13.233 -6.613 9.137 1.00 96.81 95 GLN A C 1
ATOM 718 O O . GLN A 1 95 ? -14.341 -6.504 9.657 1.00 96.81 95 GLN A O 1
ATOM 723 N N . VAL A 1 96 ? -12.880 -5.886 8.082 1.00 96.88 96 VAL A N 1
ATOM 724 C CA . VAL A 1 96 ? -13.723 -4.819 7.539 1.00 96.88 96 VAL A CA 1
ATOM 725 C C . VAL A 1 96 ? -13.706 -4.832 6.016 1.00 96.88 96 VAL A C 1
ATOM 727 O O . VAL A 1 96 ? -12.690 -5.122 5.381 1.00 96.88 96 VAL A O 1
ATOM 730 N N . ARG A 1 97 ? -14.841 -4.511 5.390 1.00 96.25 97 ARG A N 1
ATOM 731 C CA . ARG A 1 97 ? -14.874 -4.271 3.945 1.00 96.25 97 ARG A CA 1
ATOM 732 C C . ARG A 1 97 ? -14.384 -2.861 3.636 1.00 96.25 97 ARG A C 1
ATOM 734 O O . ARG A 1 97 ? -14.645 -1.906 4.362 1.00 96.25 97 ARG A O 1
ATOM 741 N N . ARG A 1 98 ? -13.706 -2.688 2.507 1.00 95.75 98 ARG A N 1
ATOM 742 C CA . ARG A 1 98 ? -13.130 -1.384 2.156 1.00 95.75 98 ARG A CA 1
ATOM 743 C C . ARG A 1 98 ? -14.169 -0.310 1.803 1.00 95.75 98 ARG A C 1
ATOM 745 O O . ARG A 1 98 ? -13.915 0.872 2.014 1.00 95.75 98 ARG A O 1
ATOM 752 N N . ASP A 1 99 ? -15.327 -0.701 1.282 1.00 96.06 99 ASP A N 1
ATOM 753 C CA . ASP A 1 99 ? -16.448 0.213 1.031 1.00 96.06 99 ASP A CA 1
ATOM 754 C C . ASP A 1 99 ? -17.032 0.780 2.332 1.00 96.06 99 ASP A C 1
ATOM 756 O O . ASP A 1 99 ? -17.420 1.943 2.368 1.00 96.06 99 ASP A O 1
ATOM 760 N N . LEU A 1 100 ? -17.000 0.009 3.421 1.00 96.12 100 LEU A N 1
ATOM 761 C CA . LEU A 1 100 ? -17.387 0.479 4.753 1.00 96.12 100 LEU A CA 1
ATOM 762 C C . LEU A 1 100 ? -16.437 1.545 5.286 1.00 96.12 100 LEU A C 1
ATOM 764 O O . LEU A 1 100 ? -16.879 2.599 5.740 1.00 96.12 100 LEU A O 1
ATOM 768 N N . LEU A 1 101 ? -15.131 1.322 5.132 1.00 96.75 101 LEU A N 1
ATOM 769 C CA . LEU A 1 101 ? -14.131 2.333 5.466 1.00 96.75 101 LEU A CA 1
ATOM 770 C C . LEU A 1 101 ? -14.280 3.596 4.605 1.00 96.75 101 LEU A C 1
ATOM 772 O O . LEU A 1 101 ? -14.081 4.703 5.099 1.00 96.75 101 LEU A O 1
ATOM 776 N N . ASN A 1 102 ? -14.634 3.462 3.322 1.00 97.06 102 ASN A N 1
ATOM 777 C CA . ASN A 1 102 ? -14.930 4.615 2.468 1.00 97.06 102 ASN A CA 1
ATOM 778 C C . ASN A 1 102 ? -16.169 5.380 2.954 1.00 97.06 102 ASN A C 1
ATOM 780 O O . ASN A 1 102 ? -16.120 6.606 3.031 1.00 97.06 102 ASN A O 1
ATOM 784 N N . ALA A 1 103 ? -17.250 4.687 3.311 1.00 96.88 103 ALA A N 1
ATOM 785 C CA . ALA A 1 103 ? -18.467 5.325 3.800 1.00 96.88 103 ALA A CA 1
ATOM 786 C C . ALA A 1 103 ? -18.215 6.115 5.097 1.00 96.88 103 ALA A C 1
ATOM 788 O O . ALA A 1 103 ? -18.597 7.290 5.164 1.00 96.88 103 ALA A O 1
ATOM 789 N N . ALA A 1 104 ? -17.515 5.499 6.059 1.00 96.75 104 ALA A N 1
ATOM 790 C CA . ALA A 1 104 ? -17.205 6.071 7.369 1.00 96.75 104 ALA A CA 1
ATOM 791 C C . ALA A 1 104 ? -16.132 7.171 7.307 1.00 96.75 104 ALA A C 1
ATOM 793 O O . ALA A 1 104 ? -16.332 8.260 7.831 1.00 96.75 104 ALA A O 1
ATOM 794 N N . TYR A 1 105 ? -15.016 6.926 6.612 1.00 97.62 105 TYR A N 1
ATOM 795 C CA . TYR A 1 105 ? -13.816 7.774 6.695 1.00 97.62 105 TYR A CA 1
ATOM 796 C C . TYR A 1 105 ? -13.469 8.521 5.400 1.00 97.62 105 TYR A C 1
ATOM 798 O O . TYR A 1 105 ? -12.448 9.208 5.334 1.00 97.62 105 TYR A O 1
ATOM 806 N N . LYS A 1 106 ? -14.291 8.380 4.350 1.00 97.31 106 LYS A N 1
ATOM 807 C CA . LYS A 1 106 ? -14.116 9.011 3.025 1.00 97.31 106 LYS A CA 1
ATOM 808 C C . LYS A 1 106 ? -12.780 8.687 2.341 1.00 97.31 106 LYS A C 1
ATOM 810 O O . LYS A 1 106 ? -12.249 9.495 1.584 1.00 97.31 106 LYS A O 1
ATOM 815 N N . ILE A 1 107 ? -12.235 7.490 2.572 1.00 96.75 107 ILE A N 1
ATOM 816 C CA . ILE A 1 107 ? -10.981 7.036 1.944 1.00 96.75 107 ILE A CA 1
ATOM 817 C C . ILE A 1 107 ? -11.195 6.492 0.526 1.00 96.75 107 ILE A C 1
ATOM 819 O O . ILE A 1 107 ? -12.231 5.910 0.235 1.00 96.75 107 ILE A O 1
ATOM 823 N N . GLY A 1 108 ? -10.201 6.583 -0.361 1.00 93.62 108 GLY A N 1
ATOM 824 C CA . GLY A 1 108 ? -10.281 5.960 -1.691 1.00 93.62 108 GLY A CA 1
ATOM 825 C C . GLY A 1 108 ? -10.440 4.428 -1.637 1.00 93.62 108 GLY A C 1
ATOM 826 O O . GLY A 1 108 ? -9.918 3.774 -0.732 1.00 93.62 108 GLY A O 1
ATOM 827 N N . THR A 1 109 ? -11.119 3.827 -2.622 1.00 91.56 109 THR A N 1
ATOM 828 C CA . THR A 1 109 ? -11.422 2.375 -2.655 1.00 91.56 109 THR A CA 1
ATOM 829 C C . THR A 1 109 ? -10.405 1.520 -3.415 1.00 91.56 109 THR A C 1
ATOM 831 O O . THR A 1 109 ? -10.342 0.313 -3.199 1.00 91.56 109 THR A O 1
ATOM 834 N N . GLN A 1 110 ? -9.583 2.118 -4.284 1.00 89.94 110 GLN A N 1
ATOM 835 C CA . GLN A 1 110 ? -8.674 1.368 -5.168 1.00 89.94 110 GLN A CA 1
ATOM 836 C C . GLN A 1 110 ? -7.183 1.573 -4.869 1.00 89.94 110 GLN A C 1
ATOM 838 O O . GLN A 1 110 ? -6.347 0.762 -5.264 1.00 89.94 110 GLN A O 1
ATOM 843 N N . GLN A 1 111 ? -6.818 2.656 -4.182 1.00 90.94 111 GLN A N 1
ATOM 844 C CA . GLN A 1 111 ? -5.415 3.016 -3.968 1.00 90.94 111 GLN A CA 1
ATOM 845 C C . GLN A 1 111 ? -4.770 2.143 -2.883 1.00 90.94 111 GLN A C 1
ATOM 847 O O . GLN A 1 111 ? -5.412 1.773 -1.911 1.00 90.94 111 GLN A O 1
ATOM 852 N N . MET A 1 112 ? -3.493 1.790 -3.012 1.00 92.88 112 MET A N 1
ATOM 853 C CA . MET A 1 112 ? -2.830 1.012 -1.955 1.00 92.88 112 MET A CA 1
ATOM 854 C C . MET A 1 112 ? -2.602 1.861 -0.701 1.00 92.88 112 MET A C 1
ATOM 856 O O . MET A 1 112 ? -2.874 1.390 0.390 1.00 92.88 112 MET A O 1
ATOM 860 N N . LEU A 1 113 ? -2.136 3.098 -0.873 1.00 94.69 113 LEU A N 1
ATOM 861 C CA . LEU A 1 113 ? -1.953 4.087 0.186 1.00 94.69 113 LEU A CA 1
ATOM 862 C C . LEU A 1 113 ? -3.070 5.127 0.078 1.00 94.69 113 LEU A C 1
ATOM 864 O O . LEU A 1 113 ? -3.293 5.674 -1.001 1.00 94.69 113 LEU A O 1
ATOM 868 N N . VAL A 1 114 ? -3.764 5.384 1.180 1.00 96.00 114 VAL A N 1
ATOM 869 C CA . VAL A 1 114 ? -4.811 6.409 1.298 1.00 96.00 114 VAL A CA 1
ATOM 870 C C . VAL A 1 114 ? -4.652 7.169 2.610 1.00 96.00 114 VAL A C 1
ATOM 872 O O . VAL A 1 114 ? -3.888 6.760 3.483 1.00 96.00 114 VAL A O 1
ATOM 875 N N . ARG A 1 115 ? -5.376 8.280 2.756 1.00 96.88 115 ARG A N 1
ATOM 876 C CA . ARG A 1 115 ? -5.366 9.094 3.974 1.00 96.88 115 ARG A CA 1
ATOM 877 C C . ARG A 1 115 ? -6.779 9.324 4.491 1.00 96.88 115 ARG A C 1
ATOM 879 O O . ARG A 1 115 ? -7.675 9.605 3.699 1.00 96.88 115 ARG A O 1
ATOM 886 N N . ILE A 1 116 ? -6.953 9.250 5.807 1.00 97.50 116 ILE A N 1
ATOM 887 C CA . ILE A 1 116 ? -8.109 9.818 6.504 1.00 97.50 116 ILE A CA 1
ATOM 888 C C . ILE A 1 116 ? -7.764 11.257 6.878 1.00 97.50 116 ILE A C 1
ATOM 890 O O . ILE A 1 116 ? -6.716 11.516 7.480 1.00 97.50 116 ILE A O 1
ATOM 894 N N . SER A 1 117 ? -8.650 12.194 6.544 1.00 97.44 117 SER A N 1
ATOM 895 C CA . SER A 1 117 ? -8.471 13.595 6.923 1.00 97.44 117 SER A CA 1
ATOM 896 C C . SER A 1 117 ? -8.542 13.784 8.444 1.00 97.44 117 SER A C 1
ATOM 898 O O . SER A 1 117 ? -9.177 13.014 9.163 1.00 97.44 117 SER A O 1
ATOM 900 N N . LYS A 1 118 ? -7.964 14.882 8.940 1.00 96.94 118 LYS A N 1
ATOM 901 C CA . LYS A 1 118 ? -8.007 15.267 10.364 1.00 96.94 118 LYS A CA 1
ATOM 902 C C . LYS A 1 118 ? -9.425 15.318 10.950 1.00 96.94 118 LYS A C 1
ATOM 904 O O . LYS A 1 118 ? -9.599 15.144 12.152 1.00 96.94 118 LYS A O 1
ATOM 909 N N . THR A 1 119 ? -10.433 15.611 10.127 1.00 96.25 119 THR A N 1
ATOM 910 C CA . THR A 1 119 ? -11.824 15.751 10.589 1.00 96.25 119 THR A CA 1
ATOM 911 C C . THR A 1 119 ? -12.525 14.410 10.778 1.00 96.25 119 THR A C 1
ATOM 913 O O . THR A 1 119 ? -13.390 14.319 11.642 1.00 96.25 119 THR A O 1
ATOM 916 N N . GLN A 1 120 ? -12.116 13.396 10.010 1.00 96.81 120 GLN A N 1
ATOM 917 C CA . GLN A 1 120 ? -12.734 12.068 9.955 1.00 96.81 120 GLN A CA 1
ATOM 918 C C . GLN A 1 120 ? -11.959 11.012 10.754 1.00 96.81 120 GLN A C 1
ATOM 920 O O . GLN A 1 120 ? -12.469 9.925 10.981 1.00 96.81 120 GLN A O 1
ATOM 925 N N . ASN A 1 121 ? -10.712 11.291 11.143 1.00 97.06 121 ASN A N 1
ATOM 926 C CA . ASN A 1 121 ? -9.903 10.355 11.917 1.00 97.06 121 ASN A CA 1
ATOM 927 C C . ASN A 1 121 ? -10.414 10.301 13.370 1.00 97.06 121 ASN A C 1
ATOM 929 O O . ASN A 1 121 ? -10.329 11.330 14.052 1.00 97.06 121 ASN A O 1
ATOM 933 N N . PRO A 1 122 ? -10.926 9.153 13.853 1.00 96.25 122 PRO A N 1
ATOM 934 C CA . PRO A 1 122 ? -11.388 9.036 15.228 1.00 96.25 122 PRO A CA 1
ATOM 935 C C . PRO A 1 122 ? -10.208 9.196 16.187 1.00 96.25 122 PRO A C 1
ATOM 937 O O . PRO A 1 122 ? -9.081 8.769 15.912 1.00 96.25 122 PRO A O 1
ATOM 940 N N . LEU A 1 123 ? -10.471 9.865 17.306 1.00 92.62 123 LEU A N 1
ATOM 941 C CA . LEU A 1 123 ? -9.463 10.221 18.291 1.00 92.62 123 LEU A CA 1
ATOM 942 C C . LEU A 1 123 ? -9.830 9.651 19.659 1.00 92.62 123 LEU A C 1
ATOM 944 O O . LEU A 1 123 ? -10.965 9.853 20.099 1.00 92.62 123 LEU A O 1
ATOM 948 N N . PRO A 1 124 ? -8.864 9.050 20.379 1.00 93.25 124 PRO A N 1
ATOM 949 C CA . PRO A 1 124 ? -9.075 8.656 21.761 1.00 93.25 124 PRO A CA 1
ATOM 950 C C . PRO A 1 124 ? -9.570 9.838 22.613 1.00 93.25 124 PRO A C 1
ATOM 952 O O . PRO A 1 124 ? -9.119 10.974 22.389 1.00 93.25 124 PRO A O 1
ATOM 955 N N . PRO A 1 125 ? -10.440 9.593 23.612 1.00 93.38 125 PRO A N 1
ATOM 956 C CA . PRO A 1 125 ? -10.910 10.629 24.526 1.00 93.38 125 PRO A CA 1
ATOM 957 C C . PRO A 1 125 ? -9.751 11.442 25.117 1.00 93.38 125 PRO A C 1
ATOM 959 O O . PRO A 1 125 ? -8.731 10.887 25.517 1.00 93.38 125 PRO A O 1
ATOM 962 N N . GLY A 1 126 ? -9.895 12.769 25.142 1.00 93.56 126 GLY A N 1
ATOM 963 C CA . GLY A 1 126 ? -8.861 13.686 25.639 1.00 93.56 126 GLY A CA 1
ATOM 964 C C . GLY A 1 126 ? -7.780 14.077 24.622 1.00 93.56 126 GLY A C 1
ATOM 965 O O . GLY A 1 126 ? -6.984 14.972 24.899 1.00 93.56 126 GLY A O 1
ATOM 966 N N . THR A 1 127 ? -7.757 13.489 23.421 1.00 93.25 127 THR A N 1
ATOM 967 C CA . THR A 1 127 ? -6.811 13.907 22.375 1.00 93.25 127 THR A CA 1
ATOM 968 C C . THR A 1 127 ? -7.266 15.214 21.727 1.00 93.25 127 THR A C 1
ATOM 970 O O . THR A 1 127 ? -8.260 15.254 21.006 1.00 93.25 127 THR A O 1
ATOM 973 N N . ILE A 1 128 ? -6.507 16.289 21.939 1.00 92.19 128 ILE A N 1
ATOM 974 C CA . ILE A 1 128 ? -6.819 17.615 21.376 1.00 92.19 128 ILE A CA 1
ATOM 975 C C . ILE A 1 128 ? -6.284 17.747 19.939 1.00 92.19 128 ILE A C 1
ATOM 977 O O . ILE A 1 128 ? -6.900 18.375 19.076 1.00 92.19 128 ILE A O 1
ATOM 981 N N . ILE A 1 129 ? -5.127 17.140 19.653 1.00 93.62 129 ILE A N 1
ATOM 982 C CA . ILE A 1 129 ? -4.422 17.331 18.381 1.00 93.62 129 ILE A CA 1
ATOM 983 C C . ILE A 1 129 ? -4.948 16.356 17.327 1.00 93.62 129 ILE A C 1
ATOM 985 O O . ILE A 1 129 ? -4.620 15.170 17.334 1.00 93.62 129 ILE A O 1
ATOM 989 N N . ARG A 1 130 ? -5.700 16.881 16.354 1.00 92.25 130 ARG A N 1
ATOM 990 C CA . ARG A 1 130 ? -6.135 16.119 15.176 1.00 92.25 130 ARG A CA 1
ATOM 991 C C . ARG A 1 130 ? -4.988 15.927 14.189 1.00 92.25 130 ARG A C 1
ATOM 993 O O . ARG A 1 130 ? -4.317 16.882 13.793 1.00 92.25 130 ARG A O 1
ATOM 1000 N N . ARG A 1 131 ? -4.801 14.688 13.737 1.00 94.44 131 ARG A N 1
ATOM 1001 C CA . ARG A 1 131 ? -3.797 14.311 12.734 1.00 94.44 131 ARG A CA 1
ATOM 1002 C C . ARG A 1 131 ? -4.449 13.527 11.607 1.00 94.44 131 ARG A C 1
ATOM 1004 O O . ARG A 1 131 ? -5.456 12.854 11.818 1.00 94.44 131 ARG A O 1
ATOM 1011 N N . GLU A 1 132 ? -3.882 13.648 10.413 1.00 96.69 132 GLU A N 1
ATOM 1012 C CA . GLU A 1 132 ? -4.227 12.743 9.319 1.00 96.69 132 GLU A CA 1
ATOM 1013 C C . GLU A 1 132 ? -3.734 11.338 9.661 1.00 96.69 132 GLU A C 1
ATOM 1015 O O . GLU A 1 132 ? -2.718 11.182 10.342 1.00 96.69 132 GLU A O 1
ATOM 1020 N N . ARG A 1 133 ? -4.447 10.322 9.178 1.00 96.88 133 ARG A N 1
ATOM 1021 C CA . ARG A 1 133 ? -4.037 8.922 9.308 1.00 96.88 133 ARG A CA 1
ATOM 1022 C C . ARG A 1 133 ? -3.729 8.368 7.932 1.00 96.88 133 ARG A C 1
ATOM 1024 O O . ARG A 1 133 ? -4.610 8.335 7.077 1.00 96.88 133 ARG A O 1
ATOM 1031 N N . SER A 1 134 ? -2.501 7.914 7.727 1.00 97.38 134 SER A N 1
ATOM 1032 C CA . SER A 1 134 ? -2.133 7.161 6.530 1.00 97.38 134 SER A CA 1
ATOM 1033 C C . SER A 1 134 ? -2.534 5.700 6.698 1.00 97.38 134 SER A C 1
ATOM 1035 O O . SER A 1 134 ? -2.273 5.109 7.743 1.00 97.38 134 SER A O 1
ATOM 1037 N N . ILE A 1 135 ? -3.143 5.114 5.671 1.00 97.44 135 ILE A N 1
ATOM 1038 C CA . ILE A 1 135 ? -3.543 3.706 5.650 1.00 97.44 135 ILE A CA 1
ATOM 1039 C C . ILE A 1 135 ? -2.942 3.022 4.432 1.00 97.44 135 ILE A C 1
ATOM 1041 O O . ILE A 1 135 ? -3.046 3.552 3.323 1.00 97.44 135 ILE A O 1
ATOM 1045 N N . ILE A 1 136 ? -2.390 1.824 4.617 1.00 97.06 136 ILE A N 1
ATOM 1046 C CA . ILE A 1 136 ? -1.971 0.958 3.516 1.00 97.06 136 ILE A CA 1
ATOM 1047 C C . ILE A 1 136 ? -2.819 -0.317 3.433 1.00 97.06 136 ILE A C 1
ATOM 1049 O O . ILE A 1 136 ? -3.155 -0.928 4.443 1.00 97.06 136 ILE A O 1
ATOM 1053 N N . PHE A 1 137 ? -3.127 -0.722 2.200 1.00 97.19 137 PHE A N 1
ATOM 1054 C CA . PHE A 1 137 ? -3.949 -1.882 1.846 1.00 97.19 137 PHE A CA 1
ATOM 1055 C C . PHE A 1 137 ? -3.166 -2.895 0.988 1.00 97.19 137 PHE A C 1
ATOM 1057 O O . PHE A 1 137 ? -3.446 -3.038 -0.211 1.00 97.19 137 PHE A O 1
ATOM 1064 N N . PRO A 1 138 ? -2.140 -3.573 1.531 1.00 96.00 138 PRO A N 1
ATOM 1065 C CA . PRO A 1 138 ? -1.406 -4.585 0.783 1.00 96.00 138 PRO A CA 1
ATOM 1066 C C . PRO A 1 138 ? -2.137 -5.945 0.742 1.00 96.00 138 PRO A C 1
ATOM 1068 O O . PRO A 1 138 ? -2.950 -6.282 1.598 1.00 96.00 138 PRO A O 1
ATOM 1071 N N . ASN A 1 139 ? -1.843 -6.751 -0.281 1.00 93.62 139 ASN A N 1
ATOM 1072 C CA . ASN A 1 139 ? -2.430 -8.085 -0.479 1.00 93.62 139 ASN A CA 1
ATOM 1073 C C . ASN A 1 139 ? -1.332 -9.161 -0.407 1.00 93.62 139 ASN A C 1
ATOM 1075 O O . ASN A 1 139 ? -0.276 -8.981 -1.030 1.00 93.62 139 ASN A O 1
ATOM 1079 N N . LEU A 1 140 ? -1.612 -10.265 0.300 1.00 92.75 140 LEU A N 1
ATOM 1080 C CA . LEU A 1 140 ? -0.733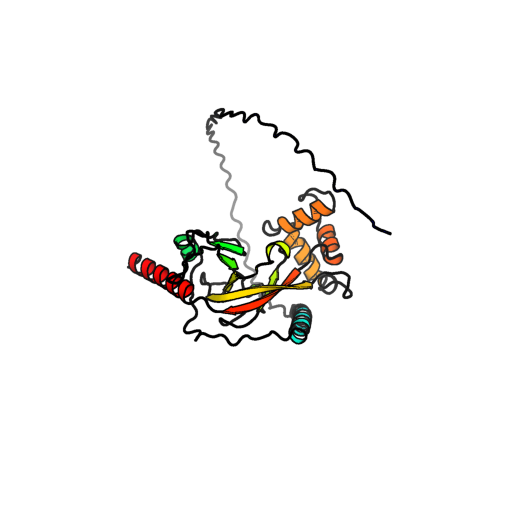 -11.431 0.434 1.00 92.75 140 LEU A CA 1
ATOM 1081 C C . LEU A 1 140 ? -0.340 -12.066 -0.904 1.00 92.75 140 LEU A C 1
ATOM 1083 O O . LEU A 1 140 ? 0.800 -12.498 -1.051 1.00 92.75 140 LEU A O 1
ATOM 1087 N N . ASP A 1 141 ? -1.220 -12.061 -1.908 1.00 89.06 141 ASP A N 1
ATOM 1088 C CA . ASP A 1 141 ? -0.929 -12.650 -3.226 1.00 89.06 141 ASP A CA 1
ATOM 1089 C C . ASP A 1 141 ? 0.301 -12.020 -3.888 1.00 89.06 141 ASP A C 1
ATOM 1091 O O . ASP A 1 141 ? 1.061 -12.679 -4.600 1.00 89.06 141 ASP A O 1
ATOM 1095 N N . ARG A 1 142 ? 0.487 -10.715 -3.664 1.00 85.88 142 ARG A N 1
ATOM 1096 C CA . ARG A 1 142 ? 1.611 -9.938 -4.203 1.00 85.88 142 ARG A CA 1
ATOM 1097 C C . ARG A 1 142 ? 2.744 -9.763 -3.199 1.00 85.88 142 ARG A C 1
ATOM 1099 O O . ARG A 1 142 ? 3.830 -9.363 -3.597 1.00 85.88 142 ARG A O 1
ATOM 1106 N N . ASN A 1 143 ? 2.481 -10.029 -1.924 1.00 92.88 143 ASN A N 1
ATOM 1107 C CA . ASN A 1 143 ? 3.400 -9.804 -0.818 1.00 92.88 143 ASN A CA 1
ATOM 1108 C C . ASN A 1 143 ? 3.284 -10.976 0.169 1.00 92.88 143 ASN A C 1
ATOM 1110 O O . ASN A 1 143 ? 2.619 -10.858 1.198 1.00 92.88 143 ASN A O 1
ATOM 1114 N N . PRO A 1 144 ? 3.883 -12.132 -0.154 1.00 90.81 144 PRO A N 1
ATOM 1115 C CA . PRO A 1 144 ? 3.693 -13.358 0.622 1.00 90.81 144 PRO A CA 1
ATOM 1116 C C . PRO A 1 144 ? 4.262 -13.279 2.047 1.00 90.81 144 PRO A C 1
ATOM 1118 O O . PRO A 1 144 ? 3.848 -14.062 2.905 1.00 90.81 144 PRO A O 1
ATOM 1121 N N . ASP A 1 145 ? 5.181 -12.337 2.280 1.00 91.56 145 ASP A N 1
ATOM 1122 C CA . ASP A 1 145 ? 5.870 -12.089 3.549 1.00 91.56 145 ASP A CA 1
ATOM 1123 C C . ASP A 1 145 ? 5.248 -10.921 4.349 1.00 91.56 145 ASP A C 1
ATOM 1125 O O . ASP A 1 145 ? 5.901 -10.333 5.213 1.00 91.56 145 ASP A O 1
ATOM 1129 N N . LEU A 1 146 ? 3.986 -10.559 4.071 1.00 95.00 146 LEU A N 1
ATOM 1130 C CA . LEU A 1 146 ? 3.212 -9.707 4.980 1.00 95.00 146 LEU A CA 1
ATOM 1131 C C . LEU A 1 146 ? 2.861 -10.451 6.272 1.00 95.00 146 LEU A C 1
ATOM 1133 O O . LEU A 1 146 ? 2.919 -11.678 6.381 1.00 95.00 146 LEU A O 1
ATOM 1137 N N . MET A 1 147 ? 2.414 -9.659 7.235 1.00 94.31 147 MET A N 1
ATOM 1138 C CA . MET A 1 147 ? 1.951 -10.094 8.542 1.00 94.31 147 MET A CA 1
ATOM 1139 C C . MET A 1 147 ? 0.693 -10.945 8.383 1.00 94.31 147 MET A C 1
ATOM 1141 O O . MET A 1 147 ? -0.183 -10.644 7.568 1.00 94.31 147 MET A O 1
ATOM 1145 N N . ARG A 1 148 ? 0.594 -11.998 9.194 1.00 94.00 148 ARG A N 1
ATOM 1146 C CA . ARG A 1 148 ? -0.589 -12.872 9.255 1.00 94.00 148 ARG A CA 1
ATOM 1147 C C . ARG A 1 148 ? -1.389 -12.696 10.538 1.00 94.00 148 ARG A C 1
ATOM 1149 O O . ARG A 1 148 ? -2.471 -13.262 10.655 1.00 94.00 148 ARG A O 1
ATOM 1156 N N . LYS A 1 149 ? -0.832 -11.964 11.500 1.00 93.75 149 LYS A N 1
ATOM 1157 C CA . LYS A 1 149 ? -1.442 -11.640 12.784 1.00 93.75 149 LYS A CA 1
ATOM 1158 C C . LYS A 1 149 ? -1.129 -10.182 13.112 1.00 93.75 149 LYS A C 1
ATOM 1160 O O . LYS A 1 149 ? -0.035 -9.725 12.761 1.00 93.75 149 LYS A O 1
ATOM 1165 N N . PRO A 1 150 ? -2.038 -9.471 13.799 1.00 93.31 150 PRO A N 1
ATOM 1166 C CA . PRO A 1 150 ? -1.739 -8.143 14.299 1.00 93.31 150 PRO A CA 1
ATOM 1167 C C . PRO A 1 150 ? -0.484 -8.158 15.161 1.00 93.31 150 PRO A C 1
ATOM 1169 O O . PRO A 1 150 ? -0.297 -9.060 15.980 1.00 93.31 150 PRO A O 1
ATOM 1172 N N . GLY A 1 151 ? 0.375 -7.166 14.966 1.00 89.31 151 GLY A N 1
ATOM 1173 C CA . GLY A 1 151 ? 1.595 -7.034 15.747 1.00 89.31 151 GLY A CA 1
ATOM 1174 C C . GLY A 1 151 ? 2.836 -7.711 15.179 1.00 89.31 151 GLY A C 1
ATOM 1175 O O . GLY A 1 151 ? 3.952 -7.306 15.507 1.00 89.31 151 GLY A O 1
ATOM 1176 N N . ASP A 1 152 ? 2.678 -8.710 14.311 1.00 91.88 152 ASP A N 1
ATOM 1177 C CA . ASP A 1 152 ? 3.829 -9.320 13.651 1.00 91.88 152 ASP A CA 1
ATOM 1178 C C . ASP A 1 152 ? 4.470 -8.316 12.678 1.00 91.88 152 ASP A C 1
ATOM 1180 O O . ASP A 1 152 ? 3.766 -7.459 12.141 1.00 91.88 152 ASP A O 1
ATOM 1184 N N . PRO A 1 153 ? 5.791 -8.376 12.441 1.00 92.88 153 PRO A N 1
ATOM 1185 C CA . PRO A 1 153 ? 6.431 -7.599 11.385 1.00 92.88 153 PRO A CA 1
ATOM 1186 C C . PRO A 1 153 ? 6.077 -8.161 9.999 1.00 92.88 153 PRO A C 1
ATOM 1188 O O . PRO A 1 153 ? 5.584 -9.282 9.864 1.00 92.88 153 PRO A O 1
ATOM 1191 N N . GLY A 1 154 ? 6.367 -7.400 8.943 1.00 93.38 154 GLY A N 1
ATOM 1192 C CA . GLY A 1 154 ? 6.206 -7.882 7.569 1.00 93.38 154 GLY A CA 1
ATOM 1193 C C . GLY A 1 154 ? 7.105 -7.175 6.562 1.00 93.38 154 GLY A C 1
ATOM 1194 O O . GLY A 1 154 ? 7.693 -6.136 6.862 1.00 93.38 154 GLY A O 1
ATOM 1195 N N . ILE A 1 155 ? 7.186 -7.727 5.350 1.00 93.00 155 ILE A N 1
ATOM 1196 C CA . ILE A 1 155 ? 7.805 -7.064 4.197 1.00 93.00 155 ILE A CA 1
ATOM 1197 C C . ILE A 1 155 ? 6.743 -6.740 3.153 1.00 93.00 155 ILE A C 1
ATOM 1199 O O . ILE A 1 155 ? 5.960 -7.591 2.727 1.00 93.00 155 ILE A O 1
ATOM 1203 N N . LEU A 1 156 ? 6.775 -5.494 2.696 1.00 94.12 156 LEU A N 1
ATOM 1204 C CA . LEU A 1 156 ? 6.017 -4.995 1.568 1.00 94.12 156 LEU A CA 1
ATOM 1205 C C . LEU A 1 156 ? 6.933 -4.853 0.346 1.00 94.12 156 LEU A C 1
ATOM 1207 O O . LEU A 1 156 ? 7.923 -4.122 0.375 1.00 94.12 156 LEU A O 1
ATOM 1211 N N . PHE A 1 157 ? 6.555 -5.512 -0.745 1.00 91.56 157 PHE A N 1
ATOM 1212 C CA . PHE A 1 157 ? 7.149 -5.350 -2.066 1.00 91.56 157 PHE A CA 1
ATOM 1213 C C . PHE A 1 157 ? 6.333 -4.338 -2.864 1.00 91.56 157 PHE A C 1
ATOM 1215 O O . PHE A 1 157 ? 5.136 -4.514 -3.111 1.00 91.56 157 PHE A O 1
ATOM 1222 N N . THR A 1 158 ? 6.973 -3.261 -3.307 1.00 90.00 158 THR A N 1
ATOM 1223 C CA . THR A 1 158 ? 6.277 -2.235 -4.082 1.00 90.00 158 THR A CA 1
ATOM 1224 C C . THR A 1 158 ? 7.173 -1.598 -5.127 1.00 90.00 158 THR A C 1
ATOM 1226 O O . THR A 1 158 ? 8.313 -1.242 -4.866 1.00 90.00 158 THR A O 1
ATOM 1229 N N . ALA A 1 159 ? 6.625 -1.388 -6.320 1.00 84.75 159 ALA A N 1
ATOM 1230 C CA . ALA A 1 159 ? 7.268 -0.584 -7.359 1.00 84.75 159 ALA A CA 1
ATOM 1231 C C . ALA A 1 159 ? 6.957 0.917 -7.223 1.00 84.75 159 ALA A C 1
ATOM 1233 O O . ALA A 1 159 ? 7.244 1.703 -8.122 1.00 84.75 159 ALA A O 1
ATOM 1234 N N . ARG A 1 160 ? 6.292 1.321 -6.131 1.00 83.94 160 ARG A N 1
ATOM 1235 C CA . ARG A 1 160 ? 6.075 2.739 -5.825 1.00 83.94 160 ARG A CA 1
ATOM 1236 C C . ARG A 1 160 ? 7.372 3.370 -5.327 1.00 83.94 160 ARG A C 1
ATOM 1238 O O . ARG A 1 160 ? 8.074 2.690 -4.581 1.00 83.94 160 ARG A O 1
ATOM 1245 N N . PRO A 1 161 ? 7.656 4.632 -5.686 1.00 80.00 161 PRO A N 1
ATOM 1246 C CA . PRO A 1 161 ? 8.828 5.340 -5.193 1.00 80.00 161 PRO A CA 1
ATOM 1247 C C . PRO A 1 161 ? 8.881 5.357 -3.665 1.00 80.00 161 PRO A C 1
ATOM 1249 O O . PRO A 1 161 ? 7.868 5.560 -2.997 1.00 80.00 161 PRO A O 1
ATOM 1252 N N . GLU A 1 162 ? 10.081 5.185 -3.120 1.00 74.81 162 GLU A N 1
ATOM 1253 C CA . GLU A 1 162 ? 10.341 5.198 -1.679 1.00 74.81 162 GLU A CA 1
ATOM 1254 C C . GLU A 1 162 ? 9.873 6.495 -1.007 1.00 74.81 162 GLU A C 1
ATOM 1256 O O . GLU A 1 162 ? 9.277 6.445 0.065 1.00 74.81 162 GLU A O 1
ATOM 1261 N N . ALA A 1 163 ? 10.046 7.638 -1.678 1.00 75.31 163 ALA A N 1
ATOM 1262 C CA . ALA A 1 163 ? 9.620 8.949 -1.186 1.00 75.31 163 ALA A CA 1
ATOM 1263 C C . ALA A 1 163 ? 8.101 9.051 -0.936 1.00 75.31 163 ALA A C 1
ATOM 1265 O O . ALA A 1 163 ? 7.663 9.845 -0.110 1.00 75.31 163 ALA A O 1
ATOM 1266 N N . GLU A 1 164 ? 7.281 8.236 -1.611 1.00 78.62 164 GLU A N 1
ATOM 1267 C CA . GLU A 1 164 ? 5.837 8.166 -1.337 1.00 78.62 164 GLU A CA 1
ATOM 1268 C C . GLU A 1 164 ? 5.510 7.312 -0.100 1.00 78.62 164 GLU A C 1
ATOM 1270 O O . GLU A 1 164 ? 4.381 7.337 0.390 1.00 78.62 164 GLU A O 1
ATOM 1275 N N . MET A 1 165 ? 6.476 6.529 0.383 1.00 81.38 165 MET A N 1
ATOM 1276 C CA . MET A 1 165 ? 6.311 5.519 1.428 1.00 81.38 165 MET A CA 1
ATOM 1277 C C . MET A 1 165 ? 7.067 5.846 2.717 1.00 81.38 165 MET A C 1
ATOM 1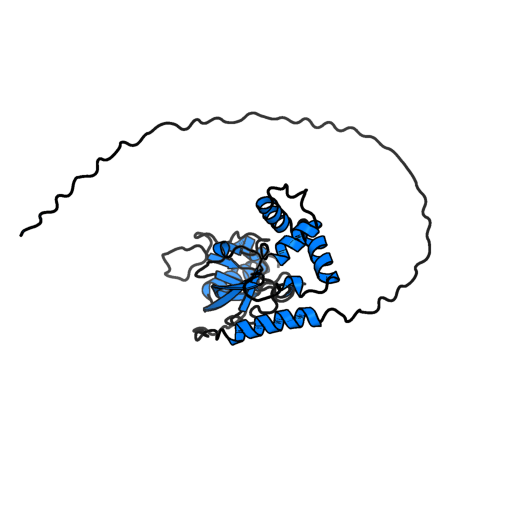279 O O . MET A 1 165 ? 6.964 5.085 3.675 1.00 81.38 165 MET A O 1
ATOM 1283 N N . THR A 1 166 ? 7.787 6.966 2.796 1.00 83.12 166 THR A N 1
ATOM 1284 C CA . THR A 1 166 ? 8.405 7.434 4.044 1.00 83.12 166 THR A CA 1
ATOM 1285 C C . THR A 1 166 ? 7.324 7.950 4.995 1.00 83.12 166 THR A C 1
ATOM 1287 O O . THR A 1 166 ? 6.997 9.137 5.013 1.00 83.12 166 THR A O 1
ATOM 1290 N N . LEU A 1 167 ? 6.716 7.030 5.744 1.00 88.38 167 LEU A N 1
ATOM 1291 C CA . LEU A 1 167 ? 5.667 7.307 6.718 1.00 88.38 167 LEU A CA 1
ATOM 1292 C C . LEU A 1 167 ? 6.134 6.881 8.110 1.00 88.38 167 LEU A C 1
ATOM 1294 O O . LEU A 1 167 ? 6.416 5.705 8.345 1.00 88.38 167 LEU A O 1
ATOM 1298 N N . ASP A 1 168 ? 6.134 7.830 9.047 1.00 90.75 168 ASP A N 1
ATOM 1299 C CA . ASP A 1 168 ? 6.490 7.562 10.447 1.00 90.75 168 ASP A CA 1
ATOM 1300 C C . ASP A 1 168 ? 5.514 6.586 11.115 1.00 90.75 168 ASP A C 1
ATOM 1302 O O . ASP A 1 168 ? 5.902 5.788 11.967 1.00 90.75 168 ASP A O 1
ATOM 1306 N N . LYS A 1 169 ? 4.237 6.660 10.723 1.00 94.94 169 LYS A N 1
ATOM 1307 C CA . LYS A 1 169 ? 3.146 5.826 11.226 1.00 94.94 169 LYS A CA 1
ATOM 1308 C C . LYS A 1 169 ? 2.095 5.616 10.138 1.00 94.94 169 LYS A C 1
ATOM 1310 O O . LYS A 1 169 ? 1.667 6.570 9.483 1.00 94.94 169 LYS A O 1
ATOM 1315 N N . CYS A 1 170 ? 1.647 4.377 9.975 1.00 96.75 170 CYS A N 1
ATOM 1316 C CA . CYS A 1 170 ? 0.535 4.013 9.107 1.00 96.75 170 CYS A CA 1
ATOM 1317 C C . CYS A 1 170 ? -0.297 2.875 9.705 1.00 96.75 170 CYS A C 1
ATOM 1319 O O . CYS A 1 170 ? 0.236 1.967 10.339 1.00 96.75 170 CYS A O 1
ATOM 1321 N N . SER A 1 171 ? -1.602 2.904 9.458 1.00 97.69 171 SER A N 1
ATOM 1322 C CA . SER A 1 171 ? -2.491 1.781 9.742 1.00 97.69 171 SER A CA 1
ATOM 1323 C C . SER A 1 171 ? -2.403 0.767 8.604 1.00 97.69 171 SER A C 1
ATOM 1325 O O . SER A 1 171 ? -2.502 1.140 7.431 1.00 97.69 171 SER A O 1
ATOM 1327 N N . VAL A 1 172 ? -2.231 -0.513 8.923 1.00 97.75 172 VAL A N 1
ATOM 1328 C CA . VAL A 1 172 ? -2.062 -1.568 7.912 1.00 97.75 172 VAL A CA 1
ATOM 1329 C C . VAL A 1 172 ? -3.288 -2.466 7.887 1.00 97.75 172 VAL A C 1
ATOM 1331 O O . VAL A 1 172 ? -3.689 -3.010 8.913 1.00 97.75 172 VAL A O 1
ATOM 1334 N N . PHE A 1 173 ? -3.859 -2.645 6.698 1.00 98.12 173 PHE A N 1
ATOM 1335 C CA . PHE A 1 173 ? -4.960 -3.567 6.445 1.00 98.12 173 PHE A CA 1
ATOM 1336 C C . PHE A 1 173 ? -4.524 -4.609 5.425 1.00 98.12 173 PHE A C 1
ATOM 1338 O O . PHE A 1 173 ? -4.230 -4.267 4.280 1.00 98.12 173 PHE A O 1
ATOM 1345 N N . VAL A 1 174 ? -4.495 -5.881 5.809 1.00 97.56 174 VAL A N 1
ATOM 1346 C CA . VAL A 1 174 ? -4.043 -6.957 4.920 1.00 97.56 174 VAL A CA 1
ATOM 1347 C C . VAL A 1 174 ? -5.240 -7.723 4.384 1.00 97.56 174 VAL A C 1
ATOM 1349 O O . VAL A 1 174 ? -6.127 -8.135 5.128 1.00 97.56 174 VAL A O 1
ATOM 1352 N N . LYS A 1 175 ? -5.255 -7.943 3.069 1.00 96.62 175 LYS A N 1
ATOM 1353 C CA . LYS A 1 175 ? -6.208 -8.863 2.448 1.00 96.62 175 LYS A CA 1
ATOM 1354 C C . LYS A 1 175 ? -5.688 -10.294 2.574 1.00 96.62 175 LYS A C 1
ATOM 1356 O O . LYS A 1 175 ? -4.712 -10.637 1.903 1.00 96.62 175 LYS A O 1
ATOM 1361 N N . MET A 1 176 ? -6.329 -11.097 3.424 1.00 91.88 176 MET A N 1
ATOM 1362 C CA . MET A 1 176 ? -5.896 -12.472 3.712 1.00 91.88 176 MET A CA 1
ATOM 1363 C C . MET A 1 176 ? -6.307 -13.474 2.627 1.00 91.88 176 MET A C 1
ATOM 1365 O O . MET A 1 176 ? -5.524 -14.349 2.266 1.00 91.88 176 MET A O 1
ATOM 1369 N N . ASP A 1 177 ? -7.517 -13.321 2.087 1.00 92.19 177 ASP A N 1
ATOM 1370 C CA . ASP A 1 177 ? -8.046 -14.128 0.987 1.00 92.19 177 ASP A CA 1
ATOM 1371 C C . ASP A 1 177 ? -8.468 -13.203 -0.156 1.00 92.19 177 ASP A C 1
ATOM 1373 O O . ASP A 1 177 ? -9.294 -12.303 0.013 1.00 92.19 177 ASP A O 1
ATOM 1377 N N . SER A 1 178 ? -7.906 -13.407 -1.346 1.00 88.56 178 SER A N 1
ATOM 1378 C CA . SER A 1 178 ? -8.229 -12.586 -2.507 1.00 88.56 178 SER A CA 1
ATOM 1379 C C . SER A 1 178 ? -9.653 -12.770 -3.018 1.00 88.56 178 SER A C 1
ATOM 1381 O O . SER A 1 178 ? -10.157 -11.844 -3.665 1.00 88.56 178 SER A O 1
ATOM 1383 N N . LYS A 1 179 ? -10.316 -13.882 -2.673 1.00 91.50 179 LYS A N 1
ATOM 1384 C CA . LYS A 1 179 ? -11.710 -14.174 -3.033 1.00 91.50 179 LYS A CA 1
ATOM 1385 C C . LYS A 1 179 ? -12.723 -13.388 -2.205 1.00 91.50 179 LYS A C 1
ATOM 1387 O O . LYS A 1 179 ? -13.832 -13.160 -2.679 1.00 91.50 179 LYS A O 1
ATOM 1392 N N . THR A 1 180 ? -12.364 -12.952 -0.998 1.00 93.25 180 THR A N 1
ATOM 1393 C CA . THR A 1 180 ? -13.265 -12.170 -0.140 1.00 93.25 180 THR A CA 1
ATOM 1394 C C . THR A 1 180 ? -13.066 -10.670 -0.364 1.00 93.25 180 THR A C 1
ATOM 1396 O O . THR A 1 180 ? -12.103 -10.237 -0.994 1.00 93.25 180 THR A O 1
ATOM 1399 N N . ALA A 1 181 ? -13.986 -9.836 0.120 1.00 94.50 181 ALA A N 1
ATOM 1400 C CA . ALA A 1 181 ? -13.819 -8.377 0.137 1.00 94.50 181 ALA A CA 1
ATOM 1401 C C . ALA A 1 181 ? -13.309 -7.853 1.495 1.00 94.50 181 ALA A C 1
ATOM 1403 O O . ALA A 1 181 ? -13.281 -6.637 1.707 1.00 94.50 181 ALA A O 1
ATOM 1404 N N . LEU A 1 182 ? -12.942 -8.760 2.405 1.00 96.50 182 LEU A N 1
ATOM 1405 C CA . LEU A 1 182 ? -12.572 -8.453 3.781 1.00 96.50 182 LEU A CA 1
ATOM 1406 C C . LEU A 1 182 ? -11.086 -8.125 3.898 1.00 96.50 182 LEU A C 1
ATOM 1408 O O . LEU A 1 182 ? -10.240 -8.688 3.199 1.00 96.50 182 LEU A O 1
ATOM 1412 N N . TRP A 1 183 ? -10.803 -7.187 4.791 1.00 97.62 183 TRP A N 1
ATOM 1413 C CA . TRP A 1 183 ? -9.473 -6.717 5.124 1.00 97.62 183 TRP A CA 1
ATOM 1414 C C . TRP A 1 183 ? -9.290 -6.766 6.630 1.00 97.62 183 TRP A C 1
ATOM 1416 O O . TRP A 1 183 ? -10.128 -6.253 7.369 1.00 97.62 183 TRP A O 1
ATOM 1426 N N . ASP A 1 184 ? -8.173 -7.330 7.058 1.00 97.56 184 ASP A N 1
ATOM 1427 C CA . ASP A 1 184 ? -7.847 -7.504 8.464 1.00 97.56 184 ASP A CA 1
ATOM 1428 C C . ASP A 1 184 ? -6.986 -6.326 8.916 1.00 97.56 184 ASP A C 1
ATOM 1430 O O . ASP A 1 184 ? -5.921 -6.071 8.343 1.00 97.56 184 ASP A O 1
ATOM 1434 N N . TYR A 1 185 ? -7.443 -5.593 9.929 1.00 97.75 185 TYR A N 1
ATOM 1435 C CA . TYR A 1 185 ? -6.654 -4.540 10.557 1.00 97.75 185 TYR A CA 1
ATOM 1436 C C . TYR A 1 185 ? -5.519 -5.163 11.378 1.00 97.75 185 TYR A C 1
ATOM 1438 O O . TYR A 1 185 ? -5.760 -5.860 12.363 1.00 97.75 185 TYR A O 1
ATOM 1446 N N . MET A 1 186 ? -4.275 -4.911 10.968 1.00 97.06 186 MET A N 1
ATOM 1447 C CA . MET A 1 186 ? -3.080 -5.495 11.592 1.00 97.06 186 MET A CA 1
ATOM 1448 C C . MET A 1 186 ? -2.468 -4.606 12.679 1.00 97.06 186 MET A C 1
ATOM 1450 O O . MET A 1 186 ? -1.609 -5.065 13.428 1.00 97.06 186 MET A O 1
ATOM 1454 N N . GLY A 1 187 ? -2.903 -3.348 12.782 1.00 96.12 187 GLY A N 1
ATOM 1455 C CA . GLY A 1 187 ? -2.383 -2.376 13.740 1.00 96.12 187 GLY A CA 1
ATOM 1456 C C . GLY A 1 187 ? -1.678 -1.193 13.083 1.00 96.12 187 GLY A C 1
ATOM 1457 O O . GLY A 1 187 ? -1.911 -0.853 11.918 1.00 96.12 187 GLY A O 1
ATOM 1458 N N . GLU A 1 188 ? -0.815 -0.557 13.866 1.00 96.56 188 GLU A N 1
ATOM 1459 C CA . GLU A 1 188 ? -0.044 0.623 13.505 1.00 96.56 188 GLU A CA 1
ATOM 1460 C C . GLU A 1 188 ? 1.416 0.246 13.269 1.00 96.56 188 GLU A C 1
ATOM 1462 O O . GLU A 1 188 ? 2.047 -0.400 14.104 1.00 96.56 188 GLU A O 1
ATOM 1467 N N . TYR A 1 189 ? 1.961 0.682 12.138 1.00 96.25 189 TYR A N 1
ATOM 1468 C CA . TYR A 1 189 ? 3.290 0.304 11.681 1.00 96.25 189 TYR A CA 1
ATOM 1469 C C . TYR A 1 189 ? 4.111 1.514 11.268 1.00 96.25 189 TYR A C 1
ATOM 1471 O O . TYR A 1 189 ? 3.595 2.465 10.673 1.00 96.25 189 TYR A O 1
ATOM 1479 N N . LYS A 1 190 ? 5.413 1.433 11.522 1.00 94.75 190 LYS A N 1
ATOM 1480 C CA . LYS A 1 190 ? 6.414 2.298 10.909 1.00 94.75 190 LYS A CA 1
ATOM 1481 C C . LYS A 1 190 ? 6.866 1.685 9.589 1.00 94.75 190 LYS A C 1
ATOM 1483 O O . LYS A 1 190 ? 7.103 0.477 9.504 1.00 94.75 190 LYS A O 1
ATOM 1488 N N . ILE A 1 191 ? 6.988 2.525 8.564 1.00 93.94 191 ILE A N 1
ATOM 1489 C CA . ILE A 1 191 ? 7.478 2.106 7.257 1.00 93.94 191 ILE A CA 1
ATOM 1490 C C . ILE A 1 191 ? 8.980 2.370 7.184 1.00 93.94 191 ILE A C 1
ATOM 1492 O O . ILE A 1 191 ? 9.421 3.514 7.245 1.00 93.94 191 ILE A O 1
ATOM 1496 N N . LEU A 1 192 ? 9.764 1.303 7.051 1.00 90.62 192 LEU A N 1
ATOM 1497 C CA . LEU A 1 192 ? 11.219 1.355 6.979 1.00 90.62 192 LEU A CA 1
ATOM 1498 C C . LEU A 1 192 ? 11.691 0.900 5.596 1.00 90.62 192 LEU A C 1
ATOM 1500 O O . LEU A 1 192 ? 11.784 -0.307 5.345 1.00 90.62 192 LEU A O 1
ATOM 1504 N N . PRO A 1 193 ? 12.011 1.825 4.682 1.00 89.00 193 PRO A N 1
ATOM 1505 C CA . PRO A 1 193 ? 12.714 1.462 3.465 1.00 89.00 193 PRO A CA 1
ATOM 1506 C C . PRO A 1 193 ? 14.055 0.813 3.809 1.00 89.00 193 PRO A C 1
ATOM 1508 O O . PRO A 1 193 ? 14.815 1.333 4.626 1.00 89.00 193 PRO A O 1
ATOM 1511 N N . ARG A 1 194 ? 14.335 -0.362 3.239 1.00 82.38 194 ARG A N 1
ATOM 1512 C CA . ARG A 1 194 ? 15.575 -1.096 3.543 1.00 82.38 194 ARG A CA 1
ATOM 1513 C C . ARG A 1 194 ? 16.425 -1.360 2.325 1.00 82.38 194 ARG A C 1
ATOM 1515 O O . ARG A 1 194 ? 17.647 -1.294 2.414 1.00 82.38 194 ARG A O 1
ATOM 1522 N N . SER A 1 195 ? 15.802 -1.739 1.217 1.00 82.12 195 SER A N 1
ATOM 1523 C CA . SER A 1 195 ? 16.545 -2.154 0.037 1.00 82.12 195 SER A CA 1
ATOM 1524 C C . SER A 1 195 ? 15.693 -2.087 -1.222 1.00 82.12 195 SER A C 1
ATOM 1526 O O . SER A 1 195 ? 14.486 -1.837 -1.175 1.00 82.12 195 SER A O 1
ATOM 1528 N N . LYS A 1 196 ? 16.342 -2.355 -2.350 1.00 84.19 196 LYS A N 1
ATOM 1529 C CA . LYS A 1 196 ? 15.770 -2.425 -3.688 1.00 84.19 196 LYS A CA 1
ATOM 1530 C C . LYS A 1 196 ? 16.233 -3.721 -4.340 1.00 84.19 196 LYS A C 1
ATOM 1532 O O . LYS A 1 196 ? 17.427 -3.998 -4.413 1.00 84.19 196 LYS A O 1
ATOM 1537 N N . ILE A 1 197 ? 15.288 -4.513 -4.830 1.00 78.69 197 ILE A N 1
ATOM 1538 C CA . ILE A 1 197 ? 15.555 -5.630 -5.733 1.00 78.69 197 ILE A CA 1
ATOM 1539 C C . ILE A 1 197 ? 15.614 -5.018 -7.138 1.00 78.69 197 ILE A C 1
ATOM 1541 O O . ILE A 1 197 ? 14.592 -4.563 -7.655 1.00 78.69 197 ILE A O 1
ATOM 1545 N N . GLY A 1 198 ? 16.807 -4.953 -7.736 1.00 67.19 198 GLY A N 1
ATOM 1546 C CA . GLY A 1 198 ? 16.986 -4.327 -9.057 1.00 67.19 198 GLY A CA 1
ATOM 1547 C C . GLY A 1 198 ? 18.339 -3.679 -9.314 1.00 67.19 198 GLY A C 1
ATOM 1548 O O . GLY A 1 198 ? 18.742 -3.608 -10.465 1.00 67.19 198 GLY A O 1
ATOM 1549 N N . GLY A 1 199 ? 19.049 -3.243 -8.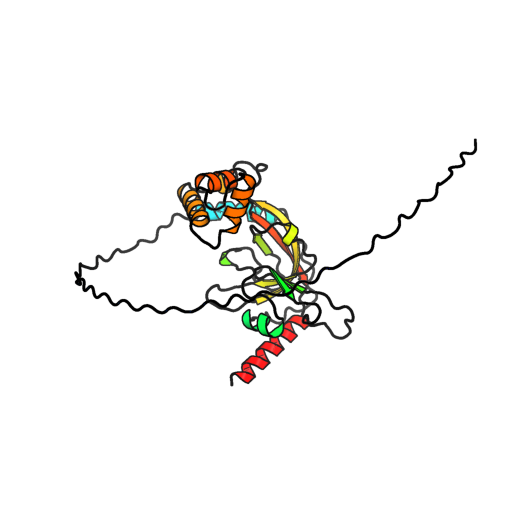272 1.00 60.28 199 GLY A N 1
ATOM 1550 C CA . GLY A 1 199 ? 20.263 -2.444 -8.446 1.00 60.28 199 GLY A CA 1
ATOM 1551 C C . GLY A 1 199 ? 21.477 -3.229 -8.960 1.00 60.28 199 GLY A C 1
ATOM 1552 O O . GLY A 1 199 ? 21.766 -4.333 -8.498 1.00 60.28 199 GLY A O 1
ATOM 1553 N N . VAL A 1 200 ? 22.245 -2.585 -9.846 1.00 56.19 200 VAL A N 1
ATOM 1554 C CA . VAL A 1 200 ? 23.492 -3.058 -10.493 1.00 56.19 200 VAL A CA 1
ATOM 1555 C C . VAL A 1 200 ? 24.586 -3.493 -9.492 1.00 56.19 200 VAL A C 1
ATOM 1557 O O . VAL A 1 200 ? 25.524 -4.202 -9.845 1.00 56.19 200 VAL A O 1
ATOM 1560 N N . GLY A 1 201 ? 24.467 -3.122 -8.213 1.00 57.28 201 GLY A N 1
ATOM 1561 C CA . GLY A 1 201 ? 25.494 -3.351 -7.192 1.00 57.28 201 GLY A CA 1
ATOM 1562 C C . GLY A 1 201 ? 25.616 -4.774 -6.623 1.00 57.28 201 GLY A C 1
ATOM 1563 O O . GLY A 1 201 ? 26.532 -5.001 -5.840 1.00 57.28 201 GLY A O 1
ATOM 1564 N N . GLN A 1 202 ? 24.733 -5.729 -6.952 1.00 52.16 202 GLN A N 1
ATOM 1565 C CA . GLN A 1 202 ? 24.713 -7.064 -6.307 1.00 52.16 202 GLN A CA 1
ATOM 1566 C C . GLN A 1 202 ? 24.916 -8.268 -7.255 1.00 52.16 202 GLN A C 1
ATOM 1568 O O . GLN A 1 202 ? 24.589 -9.400 -6.897 1.00 52.16 202 GLN A O 1
ATOM 1573 N N . GLY A 1 203 ? 25.503 -8.062 -8.438 1.00 57.34 203 GLY A N 1
ATOM 1574 C CA . GLY A 1 203 ? 25.614 -9.100 -9.476 1.00 57.34 203 GLY A CA 1
ATOM 1575 C C . GLY A 1 203 ? 24.381 -9.137 -10.382 1.00 57.34 203 GLY A C 1
ATOM 1576 O O . GLY A 1 203 ? 23.491 -8.306 -10.217 1.00 57.34 203 GLY A O 1
ATOM 1577 N N . ARG A 1 204 ? 24.358 -10.061 -11.365 1.00 61.22 204 ARG A N 1
ATOM 1578 C CA . ARG A 1 204 ? 23.304 -10.153 -12.404 1.00 61.22 204 ARG A CA 1
ATOM 1579 C C . ARG A 1 204 ? 21.929 -9.862 -11.810 1.00 61.22 204 ARG A C 1
ATOM 1581 O O . ARG A 1 204 ? 21.522 -10.555 -10.871 1.00 61.22 204 ARG A O 1
ATOM 1588 N N . GLY A 1 205 ? 21.252 -8.835 -12.323 1.00 72.56 205 GLY A N 1
ATOM 1589 C CA . GLY A 1 205 ? 20.013 -8.319 -11.741 1.00 72.56 205 GLY A CA 1
ATOM 1590 C C . GLY A 1 205 ? 18.974 -9.432 -11.582 1.00 72.56 205 GLY A C 1
ATOM 1591 O O . GLY A 1 205 ? 18.953 -10.377 -12.369 1.00 72.56 205 GLY A O 1
ATOM 1592 N N . TRP A 1 206 ? 18.097 -9.350 -10.574 1.00 77.81 206 TRP A N 1
ATOM 1593 C CA . TRP A 1 206 ? 17.052 -10.367 -10.321 1.00 77.81 206 TRP A CA 1
ATOM 1594 C C . TRP A 1 206 ? 16.274 -10.746 -11.589 1.00 77.81 206 TRP A C 1
ATOM 1596 O O . TRP A 1 206 ? 15.889 -11.900 -11.759 1.00 77.81 206 TRP A O 1
ATOM 1606 N N . TYR A 1 207 ? 16.080 -9.772 -12.481 1.00 84.88 207 TYR A N 1
ATOM 1607 C CA . TYR A 1 207 ? 15.421 -9.949 -13.758 1.00 84.88 207 TYR A CA 1
ATOM 1608 C C . TYR A 1 207 ? 16.205 -10.878 -14.690 1.00 84.88 207 TYR A C 1
ATOM 1610 O O . TYR A 1 207 ? 15.625 -11.801 -15.252 1.00 84.88 207 TYR A O 1
ATOM 1618 N N . GLU A 1 208 ? 17.524 -10.701 -14.810 1.00 87.56 208 GLU A N 1
ATOM 1619 C CA . GLU A 1 208 ? 18.401 -11.535 -15.646 1.00 87.56 208 GLU A CA 1
ATOM 1620 C C . GLU A 1 208 ? 18.445 -12.996 -15.192 1.00 87.56 208 GLU A C 1
ATOM 1622 O O . GLU A 1 208 ? 18.684 -13.889 -16.003 1.00 87.56 208 GLU A O 1
ATOM 1627 N N . GLN A 1 209 ? 18.197 -13.245 -13.905 1.00 84.31 209 GLN A N 1
ATOM 1628 C CA . GLN A 1 209 ? 18.142 -14.591 -13.333 1.00 84.31 209 GLN A CA 1
ATOM 1629 C C . GLN A 1 209 ? 16.825 -15.319 -13.653 1.00 84.31 209 GLN A C 1
ATOM 1631 O O . GLN A 1 209 ? 16.715 -16.526 -13.424 1.00 84.31 209 GLN A O 1
ATOM 1636 N N . LEU A 1 210 ? 15.811 -14.618 -14.171 1.00 83.25 210 LEU A N 1
ATOM 1637 C CA . LEU A 1 210 ? 14.545 -15.237 -14.548 1.00 83.25 210 LEU A CA 1
ATOM 1638 C C . LEU A 1 210 ? 14.682 -16.028 -15.859 1.00 83.25 210 LEU A C 1
ATOM 1640 O O . LEU A 1 210 ? 15.319 -15.557 -16.811 1.00 83.25 210 LEU A O 1
ATOM 1644 N N . PRO A 1 211 ? 13.999 -17.186 -15.976 1.00 90.94 211 PRO A N 1
ATOM 1645 C CA . PRO A 1 211 ? 13.897 -17.895 -17.246 1.00 90.94 211 PRO A CA 1
ATOM 1646 C C . PRO A 1 211 ? 13.392 -16.966 -18.355 1.00 90.94 211 PRO A C 1
ATOM 1648 O O . PRO A 1 211 ? 12.471 -16.177 -18.139 1.00 90.94 211 PRO A O 1
ATOM 1651 N N . GLU A 1 212 ? 13.944 -17.083 -19.562 1.00 92.69 212 GLU A N 1
ATOM 1652 C CA . GLU A 1 212 ? 13.617 -16.192 -20.687 1.00 92.69 212 GLU A CA 1
ATOM 1653 C C . GLU A 1 212 ? 12.110 -16.135 -20.984 1.00 92.69 212 GLU A C 1
ATOM 1655 O O . GLU A 1 212 ? 11.553 -15.066 -21.222 1.00 92.69 212 GLU A O 1
ATOM 1660 N N . LYS A 1 213 ? 11.420 -17.276 -20.877 1.00 92.12 213 LYS A N 1
ATOM 1661 C CA . LYS A 1 213 ? 9.961 -17.354 -21.026 1.00 92.12 213 LYS A CA 1
ATOM 1662 C C . LYS A 1 213 ? 9.220 -16.462 -20.021 1.00 92.12 213 LYS A C 1
ATOM 1664 O O . LYS A 1 213 ? 8.216 -15.849 -20.372 1.00 92.12 213 LYS A O 1
ATOM 1669 N N . VAL A 1 214 ? 9.706 -16.389 -18.780 1.00 90.06 214 VAL A N 1
ATOM 1670 C CA . VAL A 1 214 ? 9.123 -15.542 -17.729 1.00 90.06 214 VAL A CA 1
ATOM 1671 C C . VAL A 1 214 ? 9.411 -14.073 -18.023 1.00 90.06 214 VAL A C 1
ATOM 1673 O O . VAL A 1 214 ? 8.488 -13.269 -17.954 1.00 90.06 214 VAL A O 1
ATOM 1676 N N . ARG A 1 215 ? 10.642 -13.732 -18.428 1.00 92.75 215 ARG A N 1
ATOM 1677 C CA . ARG A 1 215 ? 11.019 -12.366 -18.833 1.00 92.75 215 ARG A CA 1
ATOM 1678 C C . ARG A 1 215 ? 10.127 -11.827 -19.952 1.00 92.75 215 ARG A C 1
ATOM 1680 O O . ARG A 1 215 ? 9.433 -10.835 -19.756 1.00 92.75 215 ARG A O 1
ATOM 1687 N N . LYS A 1 216 ? 10.015 -12.567 -21.059 1.00 94.19 216 LYS A N 1
ATOM 1688 C CA . LYS A 1 216 ? 9.139 -12.214 -22.191 1.00 94.19 216 LYS A CA 1
ATOM 1689 C C . LYS A 1 216 ? 7.672 -12.071 -21.780 1.00 94.19 216 LYS A C 1
ATOM 1691 O O . LYS A 1 216 ? 6.974 -11.182 -22.260 1.00 94.19 216 LYS A O 1
ATOM 1696 N N . SER A 1 217 ? 7.195 -12.924 -20.869 1.00 92.19 217 SER A N 1
ATOM 1697 C CA . SER A 1 217 ? 5.837 -12.805 -20.326 1.00 92.19 217 SER A CA 1
ATOM 1698 C C . SER A 1 217 ? 5.651 -11.527 -19.507 1.00 92.19 217 SER A C 1
ATOM 1700 O O . SER A 1 217 ? 4.597 -10.907 -19.612 1.00 92.19 217 SER A O 1
ATOM 1702 N N . VAL A 1 218 ? 6.638 -11.133 -18.696 1.00 90.50 218 VAL A N 1
ATOM 1703 C CA . VAL A 1 218 ? 6.607 -9.887 -17.914 1.00 90.50 218 VAL A CA 1
ATOM 1704 C C . VAL A 1 218 ? 6.639 -8.669 -18.838 1.00 90.50 218 VAL A C 1
ATOM 1706 O O . VAL A 1 218 ? 5.810 -7.776 -18.680 1.00 90.50 218 VAL A O 1
ATOM 1709 N N . GLU A 1 219 ? 7.532 -8.654 -19.830 1.00 95.19 219 GLU A N 1
ATOM 1710 C CA . GLU A 1 219 ? 7.622 -7.598 -20.849 1.00 95.19 219 GLU A CA 1
ATOM 1711 C C . GLU A 1 219 ? 6.295 -7.430 -21.594 1.00 95.19 219 GLU A C 1
ATOM 1713 O O . GLU A 1 219 ? 5.748 -6.328 -21.654 1.00 95.19 219 GLU A O 1
ATOM 1718 N N . SER A 1 220 ? 5.725 -8.532 -22.089 1.00 95.75 220 SER A N 1
ATOM 1719 C CA . SER A 1 220 ? 4.433 -8.527 -22.780 1.00 95.75 220 SER A CA 1
ATOM 1720 C C . SER A 1 220 ? 3.291 -8.053 -21.877 1.00 95.75 220 SER A C 1
ATOM 1722 O O . SER A 1 220 ? 2.401 -7.337 -22.339 1.00 95.75 220 SER A O 1
ATOM 1724 N N . ASP A 1 221 ? 3.291 -8.437 -20.599 1.00 93.25 221 ASP A N 1
ATOM 1725 C CA . ASP A 1 221 ? 2.275 -8.013 -19.634 1.00 93.25 221 ASP A CA 1
ATOM 1726 C C . ASP A 1 221 ? 2.343 -6.507 -19.371 1.00 93.25 221 ASP A C 1
ATOM 1728 O O . ASP A 1 221 ? 1.308 -5.828 -19.371 1.00 93.25 221 ASP A O 1
ATOM 1732 N N . ILE A 1 222 ? 3.554 -5.984 -19.158 1.00 93.25 222 ILE A N 1
ATOM 1733 C CA . ILE A 1 222 ? 3.797 -4.556 -18.943 1.00 93.25 222 ILE A CA 1
ATOM 1734 C C . ILE A 1 222 ? 3.430 -3.763 -20.190 1.00 93.25 222 ILE A C 1
ATOM 1736 O O . ILE A 1 222 ? 2.836 -2.693 -20.060 1.00 93.25 222 ILE A O 1
ATOM 1740 N N . LEU A 1 223 ? 3.721 -4.282 -21.381 1.00 95.62 223 LEU A N 1
ATOM 1741 C CA . LEU A 1 223 ? 3.391 -3.622 -22.635 1.00 95.62 223 LEU A CA 1
ATOM 1742 C C . LEU A 1 223 ? 1.871 -3.578 -22.871 1.00 95.62 223 LEU A C 1
ATOM 1744 O O . LEU A 1 223 ? 1.313 -2.513 -23.126 1.00 95.62 223 LEU A O 1
ATOM 1748 N N . GLY A 1 224 ? 1.189 -4.717 -22.716 1.00 93.50 224 GLY A N 1
ATOM 1749 C CA . GLY A 1 224 ? -0.203 -4.883 -23.142 1.00 93.50 224 GLY A CA 1
ATOM 1750 C C . GLY A 1 224 ? -1.273 -4.452 -22.135 1.00 93.50 224 GLY A C 1
ATOM 1751 O O . GLY A 1 224 ? -2.391 -4.126 -22.533 1.00 93.50 224 GLY A O 1
ATOM 1752 N N . LYS A 1 225 ? -0.995 -4.440 -20.822 1.00 93.00 225 LYS A N 1
ATOM 1753 C CA . LYS A 1 225 ? -2.051 -4.207 -19.814 1.00 93.00 225 LYS A CA 1
ATOM 1754 C C . LYS A 1 225 ? -2.094 -2.748 -19.355 1.00 93.00 225 LYS A C 1
ATOM 1756 O O . LYS A 1 225 ? -1.086 -2.164 -18.952 1.00 93.00 225 LYS A O 1
ATOM 1761 N N . ALA A 1 226 ? -3.297 -2.169 -19.312 1.00 90.50 226 ALA A N 1
ATOM 1762 C CA . ALA A 1 226 ? -3.529 -0.794 -18.848 1.00 90.50 226 ALA A CA 1
ATOM 1763 C C . ALA A 1 226 ? -3.027 -0.551 -17.412 1.00 90.50 226 ALA A C 1
ATOM 1765 O O . ALA A 1 226 ? -2.479 0.507 -17.112 1.00 90.50 226 ALA A O 1
ATOM 1766 N N . LYS A 1 227 ? -3.118 -1.564 -16.538 1.00 85.19 227 LYS A N 1
ATOM 1767 C CA . LYS A 1 227 ? -2.644 -1.487 -15.145 1.00 85.19 227 LYS A CA 1
ATOM 1768 C C . LYS A 1 227 ? -1.140 -1.205 -15.007 1.00 85.19 227 LYS A C 1
ATOM 1770 O O . LYS A 1 227 ? -0.713 -0.752 -13.950 1.00 85.19 227 LYS A O 1
ATOM 1775 N N . HIS A 1 228 ? -0.350 -1.453 -16.054 1.00 89.69 228 HIS A N 1
ATOM 1776 C CA . HIS A 1 228 ? 1.094 -1.203 -16.090 1.00 89.69 228 HIS A CA 1
ATOM 1777 C C . HIS A 1 228 ? 1.469 0.088 -16.832 1.00 89.69 228 HIS A C 1
ATOM 1779 O O . HIS A 1 228 ? 2.645 0.318 -17.095 1.00 89.69 228 HIS A O 1
ATOM 1785 N N . LYS A 1 229 ? 0.497 0.965 -17.124 1.00 91.62 229 LYS A N 1
ATOM 1786 C CA . LYS A 1 229 ? 0.723 2.258 -17.792 1.00 91.62 229 LYS A CA 1
ATOM 1787 C C . LYS A 1 229 ? 1.865 3.072 -17.163 1.00 91.62 229 LYS A C 1
ATOM 1789 O O . LYS A 1 229 ? 2.729 3.545 -17.887 1.00 91.62 229 LYS A O 1
ATOM 1794 N N . HIS A 1 230 ? 1.928 3.128 -15.835 1.00 89.25 230 HIS A N 1
ATOM 1795 C CA . HIS A 1 230 ? 2.957 3.868 -15.100 1.00 89.25 230 HIS A CA 1
ATOM 1796 C C . HIS A 1 230 ? 4.390 3.350 -15.321 1.00 89.25 230 HIS A C 1
ATOM 1798 O O . HIS A 1 230 ? 5.324 4.140 -15.279 1.00 89.25 230 HIS A O 1
ATOM 1804 N N . TYR A 1 231 ? 4.584 2.047 -15.571 1.00 90.38 231 TYR A N 1
ATOM 1805 C CA . TYR A 1 231 ? 5.903 1.521 -15.949 1.00 90.38 231 TYR A CA 1
ATOM 1806 C C . TYR A 1 231 ? 6.321 2.083 -17.306 1.00 90.38 231 TYR A C 1
ATOM 1808 O O . TYR A 1 231 ? 7.417 2.612 -17.449 1.00 90.38 231 TYR A O 1
ATOM 1816 N N . ARG A 1 232 ? 5.413 2.022 -18.289 1.00 94.12 232 ARG A N 1
ATOM 1817 C CA . ARG A 1 232 ? 5.677 2.528 -19.641 1.00 94.12 232 ARG A CA 1
ATOM 1818 C C . ARG A 1 232 ? 5.946 4.027 -19.635 1.00 94.12 232 ARG A C 1
ATOM 1820 O O . ARG A 1 232 ? 6.875 4.457 -20.294 1.00 94.12 232 ARG A O 1
ATOM 1827 N N . GLU A 1 233 ? 5.188 4.805 -18.865 1.00 93.75 233 GLU A N 1
ATOM 1828 C CA . GLU A 1 233 ? 5.399 6.253 -18.735 1.00 93.75 233 GLU A CA 1
ATOM 1829 C C . GLU A 1 233 ? 6.778 6.595 -18.164 1.00 93.75 233 GLU A C 1
ATOM 1831 O O . GLU A 1 233 ? 7.457 7.458 -18.712 1.00 93.75 233 GLU A O 1
ATOM 1836 N N . ARG A 1 234 ? 7.232 5.891 -17.119 1.00 92.44 234 ARG A N 1
ATOM 1837 C CA . ARG A 1 234 ? 8.572 6.113 -16.554 1.00 92.44 234 ARG A CA 1
ATOM 1838 C C . ARG A 1 234 ? 9.687 5.735 -17.519 1.00 92.44 234 ARG A C 1
ATOM 1840 O O . ARG A 1 234 ? 10.652 6.480 -17.649 1.00 92.44 234 ARG A O 1
ATOM 1847 N N . ILE A 1 235 ? 9.574 4.582 -18.177 1.00 94.50 235 ILE A N 1
ATOM 1848 C CA . ILE A 1 235 ? 10.570 4.136 -19.160 1.00 94.50 235 ILE A CA 1
ATOM 1849 C C . ILE A 1 235 ? 10.611 5.127 -20.329 1.00 94.50 235 ILE A C 1
ATOM 1851 O O . ILE A 1 235 ? 11.688 5.580 -20.699 1.00 94.50 235 ILE A O 1
ATOM 1855 N N . ALA A 1 236 ? 9.447 5.536 -20.838 1.00 96.25 236 ALA A N 1
ATOM 1856 C CA . ALA A 1 236 ? 9.320 6.513 -21.916 1.00 96.25 236 ALA A CA 1
ATOM 1857 C C . ALA A 1 236 ? 9.964 7.851 -21.555 1.00 96.25 236 ALA A C 1
ATOM 1859 O O . ALA A 1 236 ? 10.787 8.346 -22.312 1.00 96.25 236 ALA A O 1
ATOM 1860 N N . GLN A 1 237 ? 9.685 8.378 -20.361 1.00 94.75 237 GLN A N 1
ATOM 1861 C CA . GLN A 1 237 ? 10.294 9.617 -19.885 1.00 94.75 237 GLN A CA 1
ATOM 1862 C C . GLN A 1 237 ? 11.828 9.536 -19.821 1.00 94.75 237 GLN A C 1
ATOM 1864 O O . GLN A 1 237 ? 12.502 10.505 -20.151 1.00 94.75 237 GLN A O 1
ATOM 1869 N N . ARG A 1 238 ? 12.397 8.397 -19.404 1.00 94.06 238 ARG A N 1
ATOM 1870 C CA . ARG A 1 238 ? 13.860 8.218 -19.332 1.00 94.06 238 ARG A CA 1
ATOM 1871 C C . ARG A 1 238 ? 14.518 8.075 -20.700 1.00 94.06 238 ARG A C 1
ATOM 1873 O O . ARG A 1 238 ? 15.675 8.451 -20.844 1.00 94.06 238 ARG A O 1
ATOM 1880 N N . LEU A 1 239 ? 13.803 7.493 -21.658 1.00 95.94 239 LEU A N 1
ATOM 1881 C CA . LEU A 1 239 ? 14.278 7.295 -23.027 1.00 95.94 239 LEU A CA 1
ATOM 1882 C C . LEU A 1 239 ? 13.942 8.475 -23.952 1.00 95.94 239 LEU A C 1
ATOM 1884 O O . LEU A 1 239 ? 14.283 8.413 -25.127 1.00 95.94 239 LEU A O 1
ATOM 1888 N N . ASP A 1 240 ? 13.279 9.516 -23.437 1.00 96.81 240 ASP A N 1
ATOM 1889 C CA . ASP A 1 240 ? 12.731 10.631 -24.221 1.00 96.81 240 ASP A CA 1
ATOM 1890 C C . ASP A 1 240 ? 11.808 10.161 -25.367 1.00 96.81 240 ASP A C 1
ATOM 1892 O O . ASP A 1 240 ? 11.859 10.615 -26.507 1.00 96.81 240 ASP A O 1
ATOM 1896 N N . LEU A 1 241 ? 10.957 9.181 -25.053 1.00 97.38 241 LEU A N 1
ATOM 1897 C CA . LEU A 1 241 ? 9.982 8.584 -25.961 1.00 97.38 241 LEU A CA 1
ATOM 1898 C C . LEU A 1 241 ? 8.552 8.873 -25.498 1.00 97.38 241 LEU A C 1
ATOM 1900 O O . LEU A 1 241 ? 8.287 9.241 -24.353 1.00 97.38 241 LEU A O 1
ATOM 1904 N N . THR A 1 242 ? 7.585 8.628 -26.382 1.00 97.06 242 THR A N 1
ATOM 1905 C CA . THR A 1 242 ? 6.175 8.579 -25.974 1.00 97.06 242 THR A CA 1
ATOM 1906 C C . THR A 1 242 ? 5.843 7.208 -25.363 1.00 97.06 242 THR A C 1
ATOM 1908 O O . THR A 1 242 ? 6.391 6.194 -25.802 1.00 97.06 242 THR A O 1
ATOM 1911 N N . PRO A 1 243 ? 4.898 7.105 -24.406 1.00 96.19 243 PRO A N 1
ATOM 1912 C CA . PRO A 1 243 ? 4.512 5.813 -23.823 1.00 96.19 243 PRO A CA 1
ATOM 1913 C C . PRO A 1 243 ? 3.993 4.779 -24.834 1.00 96.19 243 PRO A C 1
ATOM 1915 O O . PRO A 1 243 ? 4.007 3.585 -24.540 1.00 96.19 243 PRO A O 1
ATOM 1918 N N . ALA A 1 244 ? 3.510 5.228 -25.998 1.00 95.81 244 ALA A N 1
ATOM 1919 C CA . ALA A 1 244 ? 3.055 4.368 -27.089 1.00 95.81 244 ALA A CA 1
ATOM 1920 C C . ALA A 1 244 ? 4.209 3.809 -27.943 1.00 95.81 244 ALA A C 1
ATOM 1922 O O . ALA A 1 244 ? 4.017 2.804 -28.618 1.00 95.81 244 ALA A O 1
ATOM 1923 N N . ALA A 1 245 ? 5.387 4.440 -27.904 1.00 97.50 245 ALA A N 1
ATOM 1924 C CA . ALA A 1 245 ? 6.575 4.014 -28.643 1.00 97.50 245 ALA A CA 1
ATOM 1925 C C . ALA A 1 245 ? 7.431 2.983 -27.885 1.00 97.50 245 ALA A C 1
ATOM 1927 O O . ALA A 1 245 ? 8.359 2.427 -28.461 1.00 97.50 245 ALA A O 1
ATOM 1928 N N . ILE A 1 246 ? 7.126 2.714 -26.610 1.00 98.19 246 ILE A N 1
ATOM 1929 C CA . ILE A 1 246 ? 7.852 1.729 -25.800 1.00 98.19 246 ILE A CA 1
ATOM 1930 C C . ILE A 1 246 ? 7.659 0.317 -26.349 1.00 98.19 246 ILE A C 1
ATOM 1932 O O . ILE A 1 246 ? 6.532 -0.137 -26.543 1.00 98.19 246 ILE A O 1
ATOM 1936 N N . THR A 1 247 ? 8.763 -0.404 -26.523 1.00 98.00 247 THR A N 1
ATOM 1937 C CA . THR A 1 247 ? 8.789 -1.800 -26.964 1.00 98.00 247 THR A CA 1
ATOM 1938 C C . THR A 1 247 ? 9.031 -2.766 -25.798 1.00 98.00 247 THR A C 1
ATOM 1940 O O . THR A 1 247 ? 9.404 -2.379 -24.688 1.00 98.00 247 THR A O 1
ATOM 1943 N N . ALA A 1 248 ? 8.843 -4.067 -26.042 1.00 97.25 248 ALA A N 1
ATOM 1944 C CA . ALA A 1 248 ? 9.207 -5.111 -25.080 1.00 97.25 248 ALA A CA 1
ATOM 1945 C C . ALA A 1 248 ? 10.715 -5.110 -24.763 1.00 97.25 248 ALA A C 1
ATOM 1947 O O . ALA A 1 248 ? 11.097 -5.333 -23.615 1.00 97.25 248 ALA A O 1
ATOM 1948 N N . ALA A 1 249 ? 11.558 -4.805 -25.757 1.00 97.19 249 ALA A N 1
ATOM 1949 C CA . ALA A 1 249 ? 13.004 -4.729 -25.584 1.00 97.19 249 ALA A CA 1
ATOM 1950 C C . ALA A 1 249 ? 13.405 -3.574 -24.656 1.00 97.19 249 ALA A C 1
ATOM 1952 O O . ALA A 1 249 ? 14.249 -3.773 -23.785 1.00 97.19 249 ALA A O 1
ATOM 1953 N N . ASP A 1 250 ? 12.749 -2.413 -24.768 1.00 97.25 250 ASP A N 1
ATOM 1954 C CA . ASP A 1 250 ? 12.985 -1.269 -23.874 1.00 97.25 250 ASP A CA 1
ATOM 1955 C C . ASP A 1 250 ? 12.625 -1.609 -22.424 1.00 97.25 250 ASP A C 1
ATOM 1957 O O . ASP A 1 250 ? 13.355 -1.268 -21.494 1.00 97.25 250 ASP A O 1
ATOM 1961 N N . ILE A 1 251 ? 11.518 -2.337 -22.223 1.00 95.56 251 ILE A N 1
ATOM 1962 C CA . ILE A 1 251 ? 11.106 -2.824 -20.899 1.00 95.56 251 ILE A CA 1
ATOM 1963 C C . ILE A 1 251 ? 12.144 -3.801 -20.339 1.00 95.56 251 ILE A C 1
ATOM 1965 O O . ILE A 1 251 ? 12.553 -3.661 -19.186 1.00 95.56 251 ILE A O 1
ATOM 1969 N N . GLY A 1 252 ? 12.587 -4.769 -21.145 1.00 94.00 252 GLY A N 1
ATOM 1970 C CA . GLY A 1 252 ? 13.622 -5.723 -20.754 1.00 94.00 252 GLY A CA 1
ATOM 1971 C C . GLY A 1 252 ? 14.931 -5.024 -20.384 1.00 94.00 252 GLY A C 1
ATOM 1972 O O . GLY A 1 252 ? 15.485 -5.288 -19.319 1.00 94.00 252 GLY A O 1
ATOM 1973 N N . ALA A 1 253 ? 15.385 -4.077 -21.208 1.00 93.31 253 ALA A N 1
ATOM 1974 C CA . ALA A 1 253 ? 16.589 -3.288 -20.961 1.00 93.31 253 ALA A CA 1
ATOM 1975 C C . ALA A 1 253 ? 16.477 -2.449 -19.677 1.00 93.31 253 ALA A C 1
ATOM 1977 O O . ALA A 1 253 ? 17.401 -2.457 -18.863 1.00 93.31 253 ALA A O 1
ATOM 1978 N N . ALA A 1 254 ? 15.337 -1.791 -19.446 1.00 92.06 254 ALA A N 1
ATOM 1979 C CA . ALA A 1 254 ? 15.086 -1.028 -18.224 1.00 92.06 254 ALA A CA 1
ATOM 1980 C C . ALA A 1 254 ? 15.118 -1.917 -16.966 1.00 92.06 254 ALA A C 1
ATOM 1982 O O . ALA A 1 254 ? 15.697 -1.532 -15.951 1.00 92.06 254 ALA A O 1
ATOM 1983 N N . MET A 1 255 ? 14.548 -3.126 -17.033 1.00 90.31 255 MET A N 1
ATOM 1984 C CA . MET A 1 255 ? 14.582 -4.096 -15.931 1.00 90.31 255 MET A CA 1
ATOM 1985 C C . MET A 1 255 ? 15.996 -4.626 -15.661 1.00 90.31 255 MET A C 1
ATOM 1987 O O . MET A 1 255 ? 16.384 -4.762 -14.503 1.00 90.31 255 MET A O 1
ATOM 1991 N N . VAL A 1 256 ? 16.776 -4.906 -16.712 1.00 89.44 256 VAL A N 1
ATOM 1992 C CA . VAL A 1 256 ? 18.180 -5.345 -16.599 1.00 89.44 256 VAL A CA 1
ATOM 1993 C C . VAL A 1 256 ? 19.051 -4.255 -15.982 1.00 89.44 256 VAL A C 1
ATOM 1995 O O . VAL A 1 256 ? 19.852 -4.531 -15.093 1.00 89.44 256 VAL A O 1
ATOM 1998 N N . LYS A 1 257 ? 18.870 -3.009 -16.425 1.00 87.94 257 LYS A N 1
ATOM 1999 C CA . LYS A 1 257 ? 19.614 -1.849 -15.929 1.00 87.94 257 LYS A CA 1
ATOM 2000 C C . LYS A 1 257 ? 19.252 -1.477 -14.485 1.00 87.94 257 LYS A C 1
ATOM 2002 O O . LYS A 1 257 ? 20.007 -0.758 -13.837 1.00 87.94 257 LYS A O 1
ATOM 2007 N N . GLY A 1 258 ? 18.117 -1.966 -13.982 1.00 85.00 258 GLY A N 1
ATOM 2008 C CA . GLY A 1 258 ? 17.597 -1.592 -12.670 1.00 85.00 258 GLY A CA 1
ATOM 2009 C C . GLY A 1 258 ? 16.882 -0.241 -12.667 1.00 85.00 258 GLY A C 1
ATOM 2010 O O . GLY A 1 258 ? 16.686 0.334 -11.607 1.00 85.00 258 GLY A O 1
ATOM 2011 N N . ASP A 1 259 ? 16.458 0.273 -13.826 1.00 85.81 259 ASP A N 1
ATOM 2012 C CA . ASP A 1 259 ? 15.622 1.481 -13.897 1.00 85.81 259 ASP A CA 1
ATOM 2013 C C . ASP A 1 259 ? 14.201 1.204 -13.353 1.00 85.81 259 ASP A C 1
ATOM 2015 O O . ASP A 1 259 ? 13.470 2.117 -12.953 1.00 85.81 259 ASP A O 1
ATOM 2019 N N . GLU A 1 260 ? 13.807 -0.072 -13.316 1.00 86.44 260 GLU A N 1
ATOM 2020 C CA . GLU A 1 260 ? 12.564 -0.560 -12.726 1.00 86.44 260 GLU A CA 1
ATOM 2021 C C . GLU A 1 260 ? 12.865 -1.465 -11.524 1.00 86.44 260 GLU A C 1
ATOM 2023 O O . GLU A 1 260 ? 13.113 -2.665 -11.646 1.00 86.44 260 GLU A O 1
ATOM 2028 N N . GLU A 1 261 ? 12.848 -0.862 -10.336 1.00 84.69 261 GLU A N 1
ATOM 2029 C CA . GLU A 1 261 ? 13.187 -1.525 -9.076 1.00 84.69 261 GLU A CA 1
ATOM 2030 C C . GLU A 1 261 ? 11.934 -1.934 -8.297 1.00 84.69 261 GLU A C 1
ATOM 2032 O O . GLU A 1 261 ? 10.895 -1.263 -8.312 1.00 84.69 261 GLU A O 1
ATOM 2037 N N . ILE A 1 262 ? 12.049 -3.031 -7.551 1.00 86.12 262 ILE A N 1
ATOM 2038 C CA . ILE A 1 262 ? 11.068 -3.410 -6.537 1.00 86.12 262 ILE A CA 1
ATOM 2039 C C . ILE A 1 262 ? 11.634 -2.991 -5.184 1.00 86.12 262 ILE A C 1
ATOM 2041 O O . ILE A 1 262 ? 12.632 -3.540 -4.723 1.00 86.12 262 ILE A O 1
ATOM 2045 N N . ASN A 1 263 ? 10.988 -2.031 -4.531 1.00 88.75 263 ASN A N 1
ATOM 2046 C CA . ASN A 1 263 ? 11.369 -1.594 -3.194 1.00 88.75 263 ASN A CA 1
ATOM 2047 C C . ASN A 1 263 ? 10.946 -2.643 -2.163 1.00 88.75 263 ASN A C 1
ATOM 2049 O O . ASN A 1 263 ? 9.818 -3.149 -2.202 1.00 88.75 263 ASN A O 1
ATOM 2053 N N . LEU A 1 264 ? 11.859 -2.933 -1.238 1.00 90.19 264 LEU A N 1
ATOM 2054 C CA . LEU A 1 264 ? 11.653 -3.786 -0.077 1.00 90.19 264 LEU A CA 1
ATOM 2055 C C . LEU A 1 264 ? 11.487 -2.879 1.122 1.00 90.19 264 LEU A C 1
ATOM 2057 O O . LEU A 1 264 ? 12.427 -2.223 1.587 1.00 90.19 264 LEU A O 1
ATOM 2061 N N . ILE A 1 265 ? 10.261 -2.860 1.607 1.00 92.62 265 ILE A N 1
ATOM 2062 C CA . ILE A 1 265 ? 9.843 -2.004 2.691 1.00 92.62 265 ILE A CA 1
ATOM 2063 C C . ILE A 1 265 ? 9.531 -2.889 3.886 1.00 92.62 265 ILE A C 1
ATOM 2065 O O . ILE A 1 265 ? 8.669 -3.762 3.814 1.00 92.62 265 ILE A O 1
ATOM 2069 N N . PHE A 1 266 ? 10.229 -2.658 4.988 1.00 92.44 266 PHE A N 1
ATOM 2070 C CA . PHE A 1 266 ? 9.964 -3.340 6.243 1.00 92.44 266 PHE A CA 1
ATOM 2071 C C . PHE A 1 266 ? 8.842 -2.615 6.975 1.00 92.44 266 PHE A C 1
ATOM 2073 O O . PHE A 1 266 ? 8.819 -1.387 7.058 1.00 92.44 266 PHE A O 1
ATOM 2080 N N . LEU A 1 267 ? 7.907 -3.397 7.495 1.00 94.88 267 LEU A N 1
ATOM 2081 C CA . LEU A 1 267 ? 6.804 -2.931 8.311 1.00 94.88 267 LEU A CA 1
ATOM 2082 C C . LEU A 1 267 ? 7.079 -3.380 9.744 1.00 94.88 267 LEU A C 1
ATOM 2084 O O . LEU A 1 267 ? 6.981 -4.567 10.062 1.00 94.88 267 LEU A O 1
ATOM 2088 N N . GLU A 1 268 ? 7.444 -2.422 10.590 1.00 93.25 268 GLU A N 1
ATOM 2089 C CA . GLU A 1 268 ? 7.695 -2.635 12.016 1.00 93.25 268 GLU A CA 1
ATOM 2090 C C . GLU A 1 268 ? 6.458 -2.223 12.813 1.00 93.25 268 GLU A C 1
ATOM 2092 O O . GLU A 1 268 ? 5.999 -1.086 12.688 1.00 93.25 268 GLU A O 1
ATOM 2097 N N . CYS A 1 269 ? 5.893 -3.143 13.598 1.00 94.06 269 CYS A N 1
ATOM 2098 C CA . CYS A 1 269 ? 4.734 -2.832 14.427 1.00 94.06 269 CYS A CA 1
ATOM 2099 C C . CYS A 1 269 ? 5.137 -1.854 15.531 1.00 94.06 269 CYS A C 1
ATOM 2101 O O . CYS A 1 269 ? 6.091 -2.102 16.262 1.00 94.06 269 CYS A O 1
ATOM 2103 N N . ILE A 1 270 ? 4.376 -0.773 15.678 1.00 94.62 270 ILE A N 1
ATOM 2104 C CA . ILE A 1 270 ? 4.541 0.204 16.760 1.00 94.62 270 ILE A CA 1
ATOM 2105 C C . ILE A 1 270 ? 3.353 0.214 17.730 1.00 94.62 270 ILE A C 1
ATOM 2107 O O . ILE A 1 270 ? 3.357 0.976 18.694 1.00 94.62 270 ILE A O 1
ATOM 2111 N N . GLY A 1 271 ? 2.328 -0.607 17.486 1.00 93.12 271 GLY A N 1
ATOM 2112 C CA . GLY A 1 271 ? 1.196 -0.793 18.390 1.00 93.12 271 GLY A CA 1
ATOM 2113 C C . GLY A 1 271 ? -0.090 -1.197 17.675 1.00 93.12 271 GLY A C 1
ATOM 2114 O O . GLY A 1 271 ? -0.120 -1.406 16.464 1.00 93.12 271 GLY A O 1
ATOM 2115 N N . TYR A 1 272 ? -1.178 -1.272 18.436 1.00 93.75 272 TYR A N 1
ATOM 2116 C CA . TYR A 1 272 ? -2.520 -1.542 17.926 1.00 93.75 272 TYR A CA 1
ATOM 2117 C C . TYR A 1 272 ? -3.474 -0.464 18.447 1.00 93.75 272 TYR A C 1
ATOM 2119 O O . TYR A 1 272 ? -3.567 -0.251 19.654 1.00 93.75 272 TYR A O 1
ATOM 2127 N N . ASP A 1 273 ? -4.142 0.263 17.551 1.00 94.69 273 ASP A N 1
ATOM 2128 C CA . ASP A 1 273 ? -5.036 1.361 17.932 1.00 94.69 273 ASP A CA 1
ATOM 2129 C C . ASP A 1 273 ? -6.436 0.814 18.241 1.00 94.69 273 ASP A C 1
ATOM 2131 O O . ASP A 1 273 ? -7.300 0.723 17.367 1.00 94.69 273 ASP A O 1
ATOM 2135 N N . GLU A 1 274 ? -6.653 0.410 19.496 1.00 94.19 274 GLU A N 1
ATOM 2136 C CA . GLU A 1 274 ? -7.934 -0.150 19.949 1.00 94.19 274 GLU A CA 1
ATOM 2137 C C . GLU A 1 274 ? -9.100 0.827 19.773 1.00 94.19 274 GLU A C 1
ATOM 2139 O O . GLU A 1 274 ? -10.221 0.410 19.488 1.00 94.19 274 GLU A O 1
ATOM 2144 N N . HIS A 1 275 ? -8.856 2.134 19.903 1.00 95.25 275 HIS A N 1
ATOM 2145 C CA . HIS A 1 275 ? -9.901 3.133 19.710 1.00 95.25 275 HIS A CA 1
ATOM 2146 C C . HIS A 1 275 ? -10.375 3.148 18.256 1.00 95.25 275 HIS A C 1
ATOM 2148 O O . HIS A 1 275 ? -11.576 3.079 17.999 1.00 95.25 275 HIS A O 1
ATOM 2154 N N . PHE A 1 276 ? -9.436 3.168 17.307 1.00 96.50 276 PHE A N 1
ATOM 2155 C CA . PHE A 1 276 ? -9.765 3.078 15.887 1.00 96.50 276 PHE A CA 1
ATOM 2156 C C . PHE A 1 276 ? -10.437 1.742 15.537 1.00 96.50 276 PHE A C 1
ATOM 2158 O O . PHE A 1 276 ? -11.421 1.720 14.800 1.00 96.50 276 PHE A O 1
ATOM 2165 N N . ALA A 1 277 ? -9.960 0.633 16.108 1.00 96.31 277 ALA A N 1
ATOM 2166 C CA . ALA A 1 277 ? -10.565 -0.686 15.940 1.00 96.31 277 ALA A CA 1
ATOM 2167 C C . ALA A 1 277 ? -12.031 -0.729 16.413 1.00 96.31 277 ALA A C 1
ATOM 2169 O O . ALA A 1 277 ? -12.907 -1.199 15.686 1.00 96.31 277 ALA A O 1
ATOM 2170 N N . ASN A 1 278 ? -12.312 -0.192 17.601 1.00 95.94 278 ASN A N 1
ATOM 2171 C CA . ASN A 1 278 ? -13.660 -0.138 18.165 1.00 95.94 278 ASN A CA 1
ATOM 2172 C C . ASN A 1 278 ? -14.591 0.789 17.374 1.00 95.94 278 ASN A C 1
ATOM 2174 O O . ASN A 1 278 ? -15.764 0.466 17.185 1.00 95.94 278 ASN A O 1
ATOM 2178 N N . ASP A 1 279 ? -14.077 1.913 16.875 1.00 97.12 279 ASP A N 1
ATOM 2179 C CA . ASP A 1 279 ? -14.832 2.819 16.007 1.00 97.12 279 ASP A CA 1
ATOM 2180 C C . ASP A 1 279 ? -15.246 2.132 14.691 1.00 97.12 279 ASP A C 1
ATOM 2182 O O . ASP A 1 279 ? -16.409 2.200 14.287 1.00 97.12 279 ASP A O 1
ATOM 2186 N N . MET A 1 280 ? -14.348 1.346 14.084 1.00 96.94 280 MET A N 1
ATOM 2187 C CA . MET A 1 280 ? -14.686 0.518 12.919 1.00 96.94 280 MET A CA 1
ATOM 2188 C C . MET A 1 280 ? -15.777 -0.513 13.234 1.00 96.94 280 MET A C 1
ATOM 2190 O O . MET A 1 280 ? -16.730 -0.649 12.466 1.00 96.94 280 MET A O 1
ATOM 2194 N N . LEU A 1 281 ? -15.671 -1.224 14.363 1.00 96.25 281 LEU A N 1
ATOM 2195 C CA . LEU A 1 281 ? -16.679 -2.204 14.790 1.00 96.25 281 LEU A CA 1
ATOM 2196 C C . LEU A 1 281 ? -18.052 -1.557 15.006 1.00 96.25 281 LEU A C 1
ATOM 2198 O O . LEU A 1 281 ? -19.074 -2.133 14.635 1.00 96.25 281 LEU A O 1
ATOM 2202 N N . LYS A 1 282 ? -18.091 -0.336 15.546 1.00 96.50 282 LYS A N 1
ATOM 2203 C CA . LYS A 1 282 ? -19.334 0.423 15.701 1.00 96.50 282 LYS A CA 1
ATOM 2204 C C . LYS A 1 282 ? -20.005 0.678 14.350 1.00 96.50 282 LYS A C 1
ATOM 2206 O O . LYS A 1 282 ? -21.201 0.428 14.222 1.00 96.50 282 LYS A O 1
ATOM 2211 N N . HIS A 1 283 ? -19.250 1.117 13.344 1.00 96.19 283 HIS A N 1
ATOM 2212 C CA . HIS A 1 283 ? -19.783 1.327 11.995 1.00 96.19 283 HIS A CA 1
ATOM 2213 C C . HIS A 1 283 ? -20.250 0.027 11.325 1.00 96.19 283 HIS A C 1
ATOM 2215 O O . HIS A 1 283 ? -21.262 0.031 10.624 1.00 96.19 283 HIS A O 1
ATOM 2221 N N . LEU A 1 284 ? -19.555 -1.091 11.564 1.00 93.50 284 LEU A N 1
ATOM 2222 C CA . LEU A 1 284 ? -19.980 -2.412 11.089 1.00 93.50 284 LEU A CA 1
ATOM 2223 C C . LEU A 1 284 ? -21.335 -2.816 11.684 1.00 93.50 284 LEU A C 1
ATOM 2225 O O . LEU A 1 284 ? -22.234 -3.211 10.944 1.00 93.50 284 LEU A O 1
ATOM 2229 N N . ASN A 1 285 ? -21.496 -2.660 12.999 1.00 94.81 285 ASN A N 1
ATOM 2230 C CA . ASN A 1 285 ? -22.733 -3.008 13.697 1.00 94.81 285 ASN A CA 1
ATOM 2231 C C . ASN A 1 285 ? -23.905 -2.110 13.284 1.00 94.81 285 ASN A C 1
ATOM 2233 O O . ASN A 1 285 ? -25.021 -2.595 13.130 1.00 94.81 285 ASN A O 1
ATOM 2237 N N . GLN A 1 286 ? -23.653 -0.814 13.070 1.00 95.56 286 GLN A N 1
ATOM 2238 C CA . GLN A 1 286 ? -24.667 0.120 12.575 1.00 95.56 286 GLN A CA 1
ATOM 2239 C C . GLN A 1 286 ? -25.194 -0.300 11.203 1.00 95.56 286 GLN A C 1
ATOM 2241 O O . GLN A 1 286 ? -26.402 -0.407 11.028 1.00 95.56 286 GLN A O 1
ATOM 2246 N N . LYS A 1 287 ? -24.304 -0.623 10.257 1.00 93.44 287 LYS A N 1
ATOM 2247 C CA . LYS A 1 287 ? -24.740 -1.064 8.930 1.00 93.44 287 LYS A CA 1
ATOM 2248 C C . LYS A 1 287 ? -25.486 -2.398 8.969 1.00 93.44 287 LYS A C 1
ATOM 2250 O O . LYS A 1 287 ? -26.471 -2.552 8.263 1.00 93.44 287 LYS A O 1
ATOM 2255 N N . ALA A 1 288 ? -25.045 -3.344 9.798 1.00 91.06 288 ALA A N 1
ATOM 2256 C CA . ALA A 1 288 ? -25.751 -4.616 9.956 1.00 91.06 288 ALA A CA 1
ATOM 2257 C C . ALA A 1 288 ? -27.189 -4.417 10.477 1.00 91.06 288 ALA A C 1
ATOM 2259 O O . ALA A 1 288 ? -28.100 -5.113 10.038 1.00 91.06 288 ALA A O 1
ATOM 2260 N N . ALA A 1 289 ? -27.397 -3.442 11.370 1.00 95.06 289 ALA A N 1
ATOM 2261 C CA . ALA A 1 289 ? -28.723 -3.088 11.871 1.00 95.06 289 ALA A CA 1
ATOM 2262 C C . ALA A 1 289 ? -29.606 -2.387 10.821 1.00 95.06 289 ALA A C 1
ATOM 2264 O O . ALA A 1 289 ? -30.817 -2.538 10.870 1.00 95.06 289 ALA A O 1
ATOM 2265 N N . GLU A 1 290 ? -29.026 -1.642 9.875 1.00 95.00 290 GLU A N 1
ATOM 2266 C CA . GLU A 1 290 ? -29.763 -1.007 8.766 1.00 95.00 290 GLU A CA 1
ATOM 2267 C C . GLU A 1 290 ? -30.198 -2.005 7.677 1.00 95.00 290 GLU A C 1
ATOM 2269 O O . GLU A 1 290 ? -31.108 -1.717 6.904 1.00 95.00 290 GLU A O 1
ATOM 2274 N N . GLU A 1 291 ? -29.537 -3.162 7.591 1.00 92.69 291 GLU A N 1
ATOM 2275 C CA . GLU A 1 291 ? -29.827 -4.216 6.608 1.00 92.69 291 GLU A CA 1
ATOM 2276 C C . GLU A 1 291 ? -30.860 -5.253 7.104 1.00 92.69 291 GLU A C 1
ATOM 2278 O O . GLU A 1 291 ? -31.257 -6.117 6.319 1.00 92.69 291 GLU A O 1
ATOM 2283 N N . THR A 1 292 ? -31.282 -5.181 8.374 1.00 89.69 292 THR A N 1
ATOM 2284 C CA . THR A 1 292 ? -32.260 -6.096 9.004 1.00 89.69 292 THR A CA 1
ATOM 2285 C C . THR A 1 292 ? -33.647 -5.468 9.064 1.00 89.69 292 THR A C 1
ATOM 2287 O O . THR A 1 292 ? -34.621 -6.181 8.733 1.00 89.69 292 THR A O 1
#

InterPro domains:
  IPR046520 Domain of unknown function DUF6697 [PF20411] (96-282)

Organism: NCBI:txid153919

Foldseek 3Di:
DDDDDDDDDDDDDDDDDDDDDDDDDDDDDDDDDDDDDDDDDDDDDDDDDDDDDDDDDDPPDPPLVVVVVVVVVVLCVVCPFDQPPFPDDCPDWQKDFQVLCCVQQVWDRPDQKTKRDQVRQDDDPPDPDGDIAIEGEEECVQFVFCDPAARDKGKDWDLDDVVVQQDQKHWYWYDDDPPDSITTTNAMWGKAFDDKQQAPPPPFGSLNPDDPVVLLVVLCCLLPDPVNLVVLVQLCVVVVHDSPPDHSVSSSVCSRNSVRIIIIIMIHHPHHDVSSSVVSVVSVVVVVVVVD

pLDDT: mean 78.53, std 21.5, range [27.39, 98.19]

Secondary structure (DSSP, 8-state):
-----PPPPPPPPPPPP--------------------------------------------HHHHHHHHHHHHHHHHHS--------S----PPEEEHHHHHHHH---SS-SEEEE-TTTS---TT------EEEE--BTTT-TTS-SSTT--EEEEE-S-GGGT--S-EEEEEBS-TTS-EEEEEEEEEEEEEEEET-GGGSS-TTTTS-HHHHHHHHHHHHH-GGGHHHHHHHHHHHT--TTT--HHHHHHHHHHTSS-EEEEEEEEEE--HHHHHHHHHHHHHHHHHT-

Sequence (292 aa):
MSSSSSHAPLQMQPKRKVEAETDSPQNIKRARTIAESESEKSEKKTLSPMVQRTVSASASSSGSRDSLRMHIKKVLASSSPYRPEIHGKAGHVVQVRRDLLNAAYKIGTQQMLVRISKTQNPLPPGTIIRRERSIIFPNLDRNPDLMRKPGDPGILFTARPEAEMTLDKCSVFVKMDSKTALWDYMGEYKILPRSKIGGVGQGRGWYEQLPEKVRKSVESDILGKAKHKHYRERIAQRLDLTPAAITAADIGAAMVKGDEEINLIFLECIGYDEHFANDMLKHLNQKAAEET

Radius of gyration: 27.55 Å; chains: 1; bounding box: 77×79×68 Å